Protein AF-A0A7W1GYS2-F1 (afdb_monomer)

Solvent-accessible surface area (backbone atoms only — not comparable to full-atom values): 12949 Å² total; per-residue (Å²): 137,82,87,79,81,80,79,79,79,77,79,77,74,76,65,78,56,63,54,72,40,79,48,58,81,89,74,57,62,79,56,40,51,30,40,54,36,49,65,72,75,61,58,84,60,73,38,65,46,68,46,36,32,37,40,73,90,40,81,44,33,18,74,42,73,67,48,49,54,55,36,71,75,47,43,80,81,41,49,79,86,68,68,68,33,78,51,60,87,56,78,49,45,28,84,88,64,54,68,41,32,62,75,73,44,47,88,28,39,35,39,39,37,38,33,37,89,86,37,65,63,30,60,70,37,46,69,48,50,54,50,50,41,72,76,32,49,92,66,54,35,46,52,40,39,34,29,63,49,94,47,69,68,58,50,57,56,47,42,76,78,53,71,67,99,51,56,40,28,68,49,84,82,53,49,53,58,70,68,68,55,86,60,73,21,27,38,37,33,33,45,68,58,19,32,62,47,73,52,71,52,80,73,62,58,68,70,52,47,58,55,52,52,60,68,62,65,70,80,119

Sequence (220 aa):
MKTVIVMLALVSMSVAQDTPTDIVKSDLPKQAECVVCASSGEAHGMERPAAGVMYKGKPYYFCNKKEVGAFKKNPDSFAPLVLPREMPEFGLSDTTGKVWDAEAMKGKLVLIDFWATWCGPCKEMLPVLDKLHSKYKDKGFELLSVSVDQKKADLDRFLKSHPFPNPVVHDTAGVYAKWGVRLIPAAFLVKDGKIVAQWVGVVKEEDMNAKIDGHLKSKN

Foldseek 3Di:
DDDDDPPPPPPPDPVVQAQKAWDDPVPFDQWDWQLQCVLVVNTPDIHRFPTWIRGNNDIHTHNDPVSVVVCNVPVVSRDDDDPFDFAFFAWFAFPVRDTDTLVNCAPAWEKEWEDEPPDPQQVVCLVLLLVVCVVPVVLRYAYEYEYADPDVVSVVVSCVVVPHPHTYTYPPPPVCVSRVNPAPGKMFTDYNRTGGDIDHTRDDSVVVVVSVVVVSPPPD

Secondary structure (DSSP, 8-state):
-------------GGGGSS-EEPPGGG--SSB-BHHHHHHT----SB--SEEEEETTEEEEESSHHHHHHHHH-GGGTSPPPSSEEPPP-EEEBTTS-EEEHHHHTTSEEEEEEE-TT-HHHHHHHHHHHHHHHHHGGGTEEEEEEE--S-HHHHHHHHHHS--SS-EEE--S-HHHHTT--SSSEEEEEETTEEEEEEES---HHHHHHHHHHHHS---

Radius of gyration: 21.56 Å; Cα contacts (8 Å, |Δi|>4): 366; chains: 1; bounding box: 49×67×56 Å

Mean predicted aligned error: 9.8 Å

Nearest PDB structures (foldseek):
  4nmu-assembly2_B  TM=8.920E-01  e=3.857E-13  Bacillus anthracis
  2h1b-assembly2_B  TM=8.983E-01  e=3.628E-13  Bacillus subtilis
  2h19-assembly2_B  TM=8.973E-01  e=8.551E-13  Bacillus subtilis
  3c73-assembly1_A  TM=8.935E-01  e=2.575E-12  unclassified
  4grf-assembly1_A  TM=8.506E-01  e=1.380E-10  Phocaeicola vulgatus ATCC 8482

pLDDT: mean 89.02, std 15.4, range [35.06, 98.56]

Structure (mmCIF, N/CA/C/O backbone):
data_AF-A0A7W1GYS2-F1
#
_entry.id   AF-A0A7W1GYS2-F1
#
loop_
_atom_site.group_PDB
_atom_site.id
_atom_site.type_symbol
_atom_site.label_atom_id
_atom_site.label_alt_id
_atom_site.label_comp_id
_atom_site.label_asym_id
_atom_site.label_entity_id
_atom_site.label_seq_id
_atom_site.pdbx_PDB_ins_code
_atom_site.Cartn_x
_atom_site.Cartn_y
_atom_site.Cartn_z
_atom_site.occupancy
_atom_site.B_iso_or_equiv
_atom_site.auth_seq_id
_atom_site.auth_comp_id
_atom_site.auth_asym_id
_atom_site.auth_atom_id
_atom_site.pdbx_PDB_model_num
ATOM 1 N N . MET A 1 1 ? -17.457 -53.254 3.834 1.00 41.03 1 MET A N 1
ATOM 2 C CA . MET A 1 1 ? -16.389 -52.237 3.965 1.00 41.03 1 MET A CA 1
ATOM 3 C C . MET A 1 1 ? -15.917 -51.872 2.564 1.00 41.03 1 MET A C 1
ATOM 5 O O . MET A 1 1 ? -15.375 -52.736 1.892 1.00 41.03 1 MET A O 1
ATOM 9 N N . LYS A 1 2 ? -16.224 -50.665 2.071 1.00 37.91 2 LYS A N 1
ATOM 10 C CA . LYS A 1 2 ? -15.736 -50.168 0.773 1.00 37.91 2 LYS A CA 1
ATOM 11 C C . LYS A 1 2 ? -14.609 -49.177 1.047 1.00 37.91 2 LYS A C 1
ATOM 13 O O . LYS A 1 2 ? -14.847 -48.136 1.648 1.00 37.91 2 LYS A O 1
ATOM 18 N N . THR A 1 3 ? -13.398 -49.545 0.655 1.00 41.25 3 THR A N 1
ATOM 19 C CA . THR A 1 3 ? -12.196 -48.717 0.759 1.00 41.25 3 THR A CA 1
ATOM 20 C C . THR A 1 3 ? -12.326 -47.531 -0.193 1.00 41.25 3 THR A C 1
ATOM 22 O O . THR A 1 3 ? -12.383 -47.715 -1.407 1.00 41.25 3 THR A O 1
ATOM 25 N N . VAL A 1 4 ? -12.408 -46.318 0.351 1.00 39.94 4 VAL A N 1
ATOM 26 C CA . VAL A 1 4 ? -12.341 -45.074 -0.422 1.00 39.94 4 VAL A CA 1
ATOM 27 C C . VAL A 1 4 ? -10.865 -44.727 -0.591 1.00 39.94 4 VAL A C 1
ATOM 29 O O . VAL A 1 4 ? -10.189 -44.385 0.375 1.00 39.94 4 VAL A O 1
ATOM 32 N N . ILE A 1 5 ? -10.355 -44.859 -1.815 1.00 44.03 5 ILE A N 1
ATOM 33 C CA . ILE A 1 5 ? -9.017 -44.395 -2.190 1.00 44.03 5 ILE A CA 1
ATOM 34 C C . ILE A 1 5 ? -9.119 -42.887 -2.423 1.00 44.03 5 ILE A C 1
ATOM 36 O O . ILE A 1 5 ? -9.708 -42.440 -3.406 1.00 44.03 5 ILE A O 1
ATOM 40 N N . VAL A 1 6 ? -8.571 -42.101 -1.499 1.00 39.97 6 VAL A N 1
ATOM 41 C CA . VAL A 1 6 ? -8.395 -40.657 -1.673 1.00 39.97 6 VAL A CA 1
ATOM 42 C C . VAL A 1 6 ? -7.203 -40.453 -2.608 1.00 39.97 6 VAL A C 1
ATOM 44 O O . VAL A 1 6 ? -6.054 -40.636 -2.213 1.00 39.97 6 VAL A O 1
ATOM 47 N N . MET A 1 7 ? -7.476 -40.112 -3.869 1.00 40.25 7 MET A N 1
ATOM 48 C CA . MET A 1 7 ? -6.459 -39.616 -4.797 1.00 40.25 7 MET A CA 1
ATOM 49 C C . MET A 1 7 ? -5.995 -38.240 -4.311 1.00 40.25 7 MET A C 1
ATOM 51 O O . MET A 1 7 ? -6.685 -37.237 -4.482 1.00 40.25 7 MET A O 1
ATOM 55 N N . LEU A 1 8 ? -4.820 -38.201 -3.686 1.00 39.94 8 LEU A N 1
ATOM 56 C CA . LEU A 1 8 ? -4.104 -36.968 -3.393 1.00 39.94 8 LEU A CA 1
ATOM 57 C C . LEU A 1 8 ? -3.565 -36.421 -4.726 1.00 39.94 8 LEU A C 1
ATOM 59 O O . LEU A 1 8 ? -2.544 -36.885 -5.233 1.00 39.94 8 LEU A O 1
ATOM 63 N N . ALA A 1 9 ? -4.280 -35.477 -5.335 1.00 41.88 9 ALA A N 1
ATOM 64 C CA . ALA A 1 9 ? -3.763 -34.736 -6.477 1.00 41.88 9 ALA A CA 1
ATOM 65 C C . ALA A 1 9 ? -2.603 -33.851 -5.996 1.00 41.88 9 ALA A C 1
ATOM 67 O O . ALA A 1 9 ? -2.808 -32.834 -5.335 1.00 41.88 9 ALA A O 1
ATOM 68 N N . LEU A 1 10 ? -1.372 -34.265 -6.300 1.00 42.66 10 LEU A N 1
ATOM 69 C CA . LEU A 1 10 ? -0.182 -33.433 -6.164 1.00 42.66 10 LEU A CA 1
ATOM 70 C C . LEU A 1 10 ? -0.331 -32.235 -7.106 1.00 42.66 10 LEU A C 1
ATOM 72 O O . LEU A 1 10 ? -0.194 -32.367 -8.321 1.00 42.66 10 LEU A O 1
ATOM 76 N N . VAL A 1 11 ? -0.614 -31.063 -6.540 1.00 38.06 11 VAL A N 1
ATOM 77 C CA . VAL A 1 11 ? -0.480 -29.784 -7.238 1.00 38.06 11 VAL A CA 1
ATOM 78 C C . VAL A 1 11 ? 1.013 -29.583 -7.491 1.00 38.06 11 VAL A C 1
ATOM 80 O O . VAL A 1 11 ? 1.760 -29.152 -6.614 1.00 38.06 11 VAL A O 1
ATOM 83 N N . SER A 1 12 ? 1.473 -29.972 -8.677 1.00 39.75 12 SER A N 1
ATOM 84 C CA . SER A 1 12 ? 2.817 -29.678 -9.161 1.00 39.75 12 SER A CA 1
ATOM 85 C C . SER A 1 12 ? 3.002 -28.163 -9.185 1.00 39.75 12 SER A C 1
ATOM 87 O O . SER A 1 12 ? 2.341 -27.452 -9.940 1.00 39.75 12 SER A O 1
ATOM 89 N N . MET A 1 13 ? 3.866 -27.684 -8.297 1.00 38.94 13 MET A N 1
ATOM 90 C CA . MET A 1 13 ? 4.165 -26.278 -8.086 1.00 38.94 13 MET A CA 1
ATOM 91 C C . MET A 1 13 ? 4.612 -25.596 -9.390 1.00 38.94 13 MET A C 1
ATOM 93 O O . MET A 1 13 ? 5.533 -26.058 -10.060 1.00 38.94 13 MET A O 1
ATOM 97 N N . SER A 1 14 ? 4.017 -24.444 -9.703 1.00 45.31 14 SER A N 1
ATOM 98 C CA . SER A 1 14 ? 4.344 -23.579 -10.853 1.00 45.31 14 SER A CA 1
ATOM 99 C C . SER A 1 14 ? 5.712 -22.867 -10.750 1.00 45.31 14 SER A C 1
ATOM 101 O O . SER A 1 14 ? 5.932 -21.832 -11.373 1.00 45.31 14 SER A O 1
ATOM 103 N N . VAL A 1 15 ? 6.661 -23.410 -9.981 1.00 47.19 15 VAL A N 1
ATOM 104 C CA . VAL A 1 15 ? 7.942 -22.763 -9.622 1.00 47.19 15 VAL A CA 1
ATOM 105 C C . VAL A 1 15 ? 8.854 -22.561 -10.844 1.00 47.19 15 VAL A C 1
ATOM 107 O O . VAL A 1 15 ? 9.719 -21.688 -10.847 1.00 47.19 15 VAL A O 1
ATOM 110 N N . ALA A 1 16 ? 8.641 -23.322 -11.923 1.00 49.31 16 ALA A N 1
ATOM 111 C CA . ALA A 1 16 ? 9.467 -23.249 -13.128 1.00 49.31 16 ALA A CA 1
ATOM 112 C C . ALA A 1 16 ? 9.327 -21.928 -13.915 1.00 49.31 16 ALA A C 1
ATOM 114 O O . ALA A 1 16 ? 10.247 -21.569 -14.645 1.00 49.31 16 ALA A O 1
ATOM 115 N N . GLN A 1 17 ? 8.218 -21.190 -13.777 1.00 51.94 17 GLN A N 1
ATOM 116 C CA . GLN A 1 17 ? 7.985 -19.950 -14.540 1.00 51.94 17 GLN A CA 1
ATOM 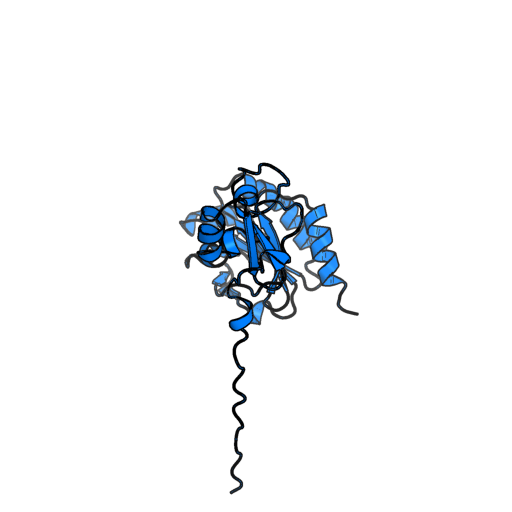117 C C . GLN A 1 17 ? 8.583 -18.692 -13.888 1.00 51.94 17 GLN A C 1
ATOM 119 O O . GLN A 1 17 ? 8.675 -17.645 -14.534 1.00 51.94 17 GLN A O 1
ATOM 124 N N . ASP A 1 18 ? 9.038 -18.803 -12.638 1.00 70.06 18 ASP A N 1
ATOM 125 C CA . ASP A 1 18 ? 9.532 -17.672 -11.852 1.00 70.06 18 ASP A CA 1
ATOM 126 C C . ASP A 1 18 ? 11.063 -17.595 -11.799 1.00 70.06 18 ASP A C 1
ATOM 128 O O . ASP A 1 18 ? 11.606 -16.674 -11.203 1.00 70.06 18 ASP A O 1
ATOM 132 N N . THR A 1 19 ? 11.801 -18.523 -12.417 1.00 86.56 19 THR A N 1
ATOM 133 C CA . THR A 1 19 ? 13.269 -18.418 -12.466 1.00 86.56 19 THR A CA 1
ATOM 134 C C . THR A 1 19 ? 13.695 -17.568 -13.669 1.00 86.56 19 THR A C 1
ATOM 136 O O . THR A 1 19 ? 13.282 -17.869 -14.790 1.00 86.56 19 THR A O 1
ATOM 139 N N . PRO A 1 20 ? 14.532 -16.526 -13.490 1.00 92.56 20 PRO A N 1
ATOM 140 C CA . PRO A 1 20 ? 15.005 -15.724 -14.611 1.00 92.56 20 PRO A CA 1
ATOM 141 C C . PRO A 1 20 ? 15.817 -16.562 -15.617 1.00 92.56 20 PRO A C 1
ATOM 143 O O . PRO A 1 20 ? 16.806 -17.197 -15.244 1.00 92.56 20 PRO A O 1
ATOM 146 N N . THR A 1 21 ? 15.442 -16.533 -16.898 1.00 95.00 21 THR A N 1
ATOM 147 C CA . THR A 1 21 ? 16.104 -17.283 -17.987 1.00 95.00 21 THR A CA 1
ATOM 148 C C . THR A 1 21 ? 16.653 -16.346 -19.056 1.00 95.00 21 THR A C 1
ATOM 150 O O . THR A 1 21 ? 16.035 -15.336 -19.367 1.00 95.00 21 THR A O 1
ATOM 153 N N . ASP A 1 22 ? 17.831 -16.638 -19.610 1.00 96.81 22 ASP A N 1
ATOM 154 C CA . ASP A 1 22 ? 18.454 -15.753 -20.602 1.00 96.81 22 ASP A CA 1
ATOM 155 C C . ASP A 1 22 ? 17.688 -15.757 -21.935 1.00 96.81 22 ASP A C 1
ATOM 157 O O . ASP A 1 22 ? 17.311 -16.810 -22.448 1.00 96.81 22 ASP A O 1
ATOM 161 N N . ILE A 1 23 ? 17.499 -14.570 -22.512 1.00 96.31 23 ILE A N 1
ATOM 162 C CA . ILE A 1 23 ? 17.000 -14.389 -23.879 1.00 96.31 23 ILE A CA 1
ATOM 163 C C . ILE A 1 23 ? 18.167 -14.607 -24.843 1.00 96.31 23 ILE A C 1
ATOM 165 O O . ILE A 1 23 ? 19.264 -14.072 -24.648 1.00 96.31 23 ILE A O 1
ATOM 169 N N . VAL A 1 24 ? 17.931 -15.375 -25.907 1.00 96.12 24 VAL A N 1
ATOM 170 C CA . VAL A 1 24 ? 18.941 -15.632 -26.937 1.00 96.12 24 VAL A CA 1
ATOM 171 C C . VAL A 1 24 ? 19.339 -14.316 -27.608 1.00 96.12 24 VAL A C 1
ATOM 173 O O . VAL A 1 24 ? 18.505 -13.467 -27.906 1.00 96.12 24 VAL A O 1
ATOM 176 N N . LYS A 1 25 ? 20.638 -14.133 -27.878 1.00 93.56 25 LYS A N 1
ATOM 177 C CA . LYS A 1 25 ? 21.182 -12.876 -28.423 1.00 93.56 25 LYS A CA 1
ATOM 178 C C . LYS A 1 25 ? 20.535 -12.445 -29.750 1.00 93.56 25 LYS A C 1
ATOM 180 O O . LYS A 1 25 ? 20.475 -11.248 -30.021 1.00 93.56 25 LYS A O 1
ATOM 185 N N . SER A 1 26 ? 20.082 -13.398 -30.568 1.00 95.69 26 SER A N 1
ATOM 186 C CA . SER A 1 26 ? 19.352 -13.144 -31.820 1.00 95.69 26 SER A CA 1
ATOM 187 C C . SER A 1 26 ? 17.991 -12.487 -31.607 1.00 95.69 26 SER A C 1
ATOM 189 O O . SER A 1 26 ? 17.519 -11.787 -32.496 1.00 95.69 26 SER A O 1
ATOM 191 N N . ASP A 1 27 ? 17.403 -12.675 -30.428 1.00 96.56 27 ASP A N 1
ATOM 192 C CA . ASP A 1 27 ? 16.027 -12.290 -30.111 1.00 96.56 27 ASP A CA 1
ATOM 193 C C . ASP A 1 27 ? 15.985 -10.969 -29.325 1.00 96.56 27 ASP A C 1
ATOM 195 O O . ASP A 1 27 ? 14.923 -10.485 -28.931 1.00 96.56 27 ASP A O 1
ATOM 199 N N . LEU A 1 28 ? 17.154 -10.362 -29.087 1.00 96.69 28 LEU A N 1
ATOM 200 C CA . LEU A 1 28 ? 17.252 -9.063 -28.441 1.00 96.69 28 LEU A CA 1
ATOM 201 C C . LEU A 1 28 ? 16.724 -7.957 -29.368 1.00 96.69 28 LEU A C 1
ATOM 203 O O . LEU A 1 28 ? 17.065 -7.920 -30.556 1.00 96.69 28 LEU A O 1
ATOM 207 N N . PRO A 1 29 ? 15.942 -7.002 -28.834 1.00 96.88 29 PRO A N 1
ATOM 208 C CA . PRO A 1 29 ? 15.442 -5.885 -29.614 1.00 96.88 29 PRO A CA 1
ATOM 209 C C . PRO A 1 29 ? 16.588 -4.962 -30.039 1.00 96.88 29 PRO A C 1
ATOM 211 O O . PRO A 1 29 ? 17.674 -4.950 -29.457 1.00 96.88 29 PRO A O 1
ATOM 214 N N . LYS A 1 30 ? 16.331 -4.131 -31.055 1.00 96.75 30 LYS A N 1
ATOM 215 C CA . LYS A 1 30 ? 17.304 -3.127 -31.515 1.00 96.75 30 LYS A CA 1
ATOM 216 C C . LYS A 1 30 ? 17.627 -2.099 -30.432 1.00 96.75 30 LYS A C 1
ATOM 218 O O . LYS A 1 30 ? 18.771 -1.659 -30.357 1.00 96.75 30 LYS A O 1
ATOM 223 N N . GLN A 1 31 ? 16.625 -1.735 -29.634 1.00 96.56 31 GLN A N 1
ATOM 224 C CA . GLN A 1 31 ? 16.741 -0.814 -28.513 1.00 96.56 31 GLN A CA 1
ATOM 225 C C . GLN A 1 31 ? 15.833 -1.263 -27.368 1.00 96.56 31 GLN A C 1
ATOM 227 O O . GLN A 1 31 ? 14.714 -1.718 -27.611 1.00 96.56 31 GLN A O 1
ATOM 232 N N . ALA A 1 32 ? 16.311 -1.121 -26.139 1.00 94.75 32 ALA A N 1
ATOM 233 C CA . ALA A 1 32 ? 15.555 -1.323 -24.915 1.00 94.75 32 ALA A CA 1
ATOM 234 C C . ALA A 1 32 ? 16.158 -0.487 -23.780 1.00 94.75 32 ALA A C 1
ATOM 236 O O . ALA A 1 32 ? 17.335 -0.132 -23.820 1.00 94.75 32 ALA A O 1
ATOM 237 N N . GLU A 1 33 ? 15.352 -0.192 -22.766 1.00 93.31 33 GLU A N 1
ATOM 238 C CA . GLU A 1 33 ? 15.822 0.437 -21.536 1.00 93.31 33 GLU A CA 1
ATOM 239 C C . GLU A 1 33 ? 16.343 -0.629 -20.563 1.00 93.31 33 GLU A C 1
ATOM 241 O O . GLU A 1 33 ? 15.778 -1.723 -20.448 1.00 93.31 33 GLU A O 1
ATOM 246 N N . CYS A 1 34 ? 17.429 -0.313 -19.856 1.00 93.69 34 CYS A N 1
ATOM 247 C CA . CYS A 1 34 ? 17.945 -1.171 -18.798 1.00 93.69 34 CYS A CA 1
ATOM 248 C C . CYS A 1 34 ? 17.034 -1.092 -17.567 1.00 93.69 34 CYS A C 1
ATOM 250 O O . CYS A 1 34 ? 16.995 -0.059 -16.900 1.00 93.69 34 CYS A O 1
ATOM 252 N N . VAL A 1 35 ? 16.345 -2.186 -17.222 1.00 90.81 35 VAL A N 1
ATOM 253 C CA . VAL A 1 35 ? 15.381 -2.183 -16.103 1.00 90.81 35 VAL A CA 1
ATOM 254 C C . VAL A 1 35 ? 16.039 -1.841 -14.762 1.00 90.81 35 VAL A C 1
ATOM 256 O O . VAL A 1 35 ? 15.438 -1.153 -13.940 1.00 90.81 35 VAL A O 1
ATOM 259 N N . VAL A 1 36 ? 17.286 -2.275 -14.547 1.00 90.62 36 VAL A N 1
ATOM 260 C CA . VAL A 1 36 ? 17.992 -1.999 -13.292 1.00 90.62 36 VAL A CA 1
ATOM 261 C C . VAL A 1 36 ? 18.306 -0.512 -13.173 1.00 90.62 36 VAL A C 1
ATOM 263 O O . VAL A 1 36 ? 17.892 0.106 -12.195 1.00 90.62 36 VAL A O 1
ATOM 266 N N . CYS A 1 37 ? 18.928 0.077 -14.196 1.00 89.00 37 CYS A N 1
ATOM 267 C CA . CYS A 1 37 ? 19.244 1.505 -14.218 1.00 89.00 37 CYS A CA 1
ATOM 268 C C . CYS A 1 37 ? 17.978 2.374 -14.146 1.00 89.00 37 CYS A C 1
ATOM 270 O O . CYS A 1 37 ? 17.954 3.377 -13.439 1.00 89.00 37 CYS A O 1
ATOM 272 N N . ALA A 1 38 ? 16.896 1.964 -14.818 1.00 86.06 38 ALA A N 1
ATOM 273 C CA . ALA A 1 38 ? 15.612 2.656 -14.741 1.00 86.06 38 ALA A CA 1
ATOM 274 C C . ALA A 1 38 ? 15.055 2.673 -13.311 1.00 86.06 38 ALA A C 1
ATOM 276 O O . ALA A 1 38 ? 14.635 3.714 -12.811 1.00 86.06 38 ALA A O 1
ATOM 277 N N . SER A 1 39 ? 15.104 1.533 -12.620 1.00 80.94 39 SER A N 1
ATOM 278 C CA . SER A 1 39 ? 14.611 1.420 -11.244 1.00 80.94 39 SER A CA 1
ATOM 279 C C . SER A 1 39 ? 15.519 2.068 -10.186 1.00 80.94 39 SER A C 1
ATOM 281 O O . SER A 1 39 ? 15.028 2.412 -9.113 1.00 80.94 39 SER A O 1
ATOM 283 N N . SER A 1 40 ? 16.815 2.262 -10.469 1.00 78.62 40 SER A N 1
ATOM 284 C CA . SER A 1 40 ? 17.757 2.948 -9.571 1.00 78.62 40 SER A CA 1
ATOM 285 C C . SER A 1 40 ? 17.783 4.470 -9.750 1.00 78.62 40 SER A C 1
ATOM 287 O O . SER A 1 40 ? 18.455 5.156 -8.983 1.00 78.62 40 SER A O 1
ATOM 289 N N . GLY A 1 41 ? 17.052 5.014 -10.731 1.00 76.81 41 GLY A N 1
ATOM 290 C CA . GLY A 1 41 ? 17.100 6.438 -11.079 1.00 76.81 41 GLY A CA 1
ATOM 291 C C . GLY A 1 41 ? 18.329 6.834 -11.907 1.00 76.81 41 GLY A C 1
ATOM 292 O O . GLY A 1 41 ? 18.589 8.019 -12.087 1.00 76.81 41 GLY A O 1
ATOM 293 N N . GLU A 1 42 ? 19.068 5.859 -12.437 1.00 84.19 42 GLU A N 1
ATOM 294 C CA . GLU A 1 42 ? 20.265 6.032 -13.273 1.00 84.19 42 GLU A CA 1
ATOM 295 C C . GLU A 1 42 ? 19.959 5.750 -14.756 1.00 84.19 42 GLU A C 1
ATOM 297 O O . GLU A 1 42 ? 20.815 5.293 -15.518 1.00 84.19 42 GLU A O 1
ATOM 302 N N . ALA A 1 43 ? 18.711 5.975 -15.172 1.00 87.38 43 ALA A N 1
ATOM 303 C CA . ALA A 1 43 ? 18.261 5.731 -16.535 1.00 87.38 43 ALA A CA 1
ATOM 304 C C . ALA A 1 43 ? 19.076 6.558 -17.544 1.00 87.38 43 ALA A C 1
ATOM 306 O O . ALA A 1 43 ? 19.189 7.778 -17.428 1.00 87.38 43 ALA A O 1
ATOM 307 N N . HIS A 1 44 ? 19.596 5.895 -18.575 1.00 89.81 44 HIS A N 1
ATOM 308 C CA . HIS A 1 44 ? 20.361 6.513 -19.666 1.00 89.81 44 HIS A CA 1
ATOM 309 C C . HIS A 1 44 ? 19.654 6.358 -21.025 1.00 89.81 44 HIS A C 1
ATOM 311 O O . HIS A 1 44 ? 20.273 6.448 -22.085 1.00 89.81 44 HIS A O 1
ATOM 317 N N . GLY A 1 45 ? 18.337 6.136 -20.991 1.00 88.56 45 GLY A N 1
ATOM 318 C CA . GLY A 1 45 ? 17.489 6.024 -22.171 1.00 88.56 45 GLY A CA 1
ATOM 319 C C . GLY A 1 45 ? 17.610 4.693 -22.915 1.00 88.56 45 GLY A C 1
ATOM 320 O O . GLY A 1 45 ? 18.150 3.703 -22.422 1.00 88.56 45 GLY A O 1
ATOM 321 N N . MET A 1 46 ? 17.043 4.681 -24.121 1.00 93.06 46 MET A N 1
ATOM 322 C CA . MET A 1 46 ? 16.928 3.495 -24.968 1.00 93.06 46 MET A CA 1
ATOM 323 C C . MET A 1 46 ? 18.225 3.245 -25.740 1.00 93.06 46 MET A C 1
ATOM 325 O O . MET A 1 46 ? 18.648 4.069 -26.550 1.00 93.06 46 MET A O 1
ATOM 329 N N . GLU A 1 47 ? 18.814 2.067 -25.566 1.00 92.75 47 GLU A N 1
ATOM 330 C CA . GLU A 1 47 ? 20.053 1.672 -26.239 1.00 92.75 47 GLU A CA 1
ATOM 331 C C . GLU A 1 47 ? 20.014 0.209 -26.678 1.00 92.75 47 GLU A C 1
ATOM 333 O O . GLU A 1 47 ? 19.096 -0.535 -26.334 1.00 92.75 47 GLU A O 1
ATOM 338 N N . ARG A 1 48 ? 21.004 -0.227 -27.465 1.00 95.88 48 ARG A N 1
ATOM 339 C CA . ARG A 1 48 ? 21.106 -1.637 -27.852 1.00 95.88 48 ARG A CA 1
ATOM 340 C C . ARG A 1 48 ? 21.453 -2.473 -26.610 1.00 95.88 48 ARG A C 1
ATOM 342 O O . ARG A 1 48 ? 22.565 -2.330 -26.105 1.00 95.88 48 ARG A O 1
ATOM 349 N N . PRO A 1 49 ? 20.579 -3.388 -26.157 1.00 96.69 49 PRO A N 1
ATOM 350 C CA . PRO A 1 49 ? 20.840 -4.143 -24.941 1.00 96.69 49 PRO A CA 1
ATOM 351 C C . PRO A 1 49 ? 21.988 -5.138 -25.138 1.00 96.69 49 PRO A C 1
ATOM 353 O O . PRO A 1 49 ? 22.101 -5.801 -26.174 1.00 96.69 49 PRO A O 1
ATOM 356 N N . ALA A 1 50 ? 22.829 -5.276 -24.114 1.00 96.50 50 ALA A N 1
ATOM 357 C CA . ALA A 1 50 ? 23.897 -6.271 -24.083 1.00 96.50 50 ALA A CA 1
ATOM 358 C C . ALA A 1 50 ? 23.369 -7.676 -23.756 1.00 96.50 50 ALA A C 1
ATOM 360 O O . ALA A 1 50 ? 23.985 -8.673 -24.140 1.00 96.50 50 ALA A O 1
ATOM 361 N N . ALA A 1 51 ? 22.247 -7.752 -23.037 1.00 97.56 51 ALA A N 1
ATOM 362 C CA . ALA A 1 51 ? 21.602 -8.991 -22.628 1.00 97.56 51 ALA A CA 1
ATOM 363 C C . ALA A 1 51 ? 20.103 -8.785 -22.377 1.00 97.56 51 ALA A C 1
ATOM 365 O O . ALA A 1 51 ? 19.636 -7.659 -22.188 1.00 97.56 51 ALA A O 1
ATOM 366 N N . GLY A 1 52 ? 19.370 -9.894 -22.329 1.00 96.94 52 GLY A N 1
ATOM 367 C CA . GLY A 1 52 ? 17.968 -9.928 -21.945 1.00 96.94 52 GLY A CA 1
ATOM 368 C C . GLY A 1 52 ? 17.658 -11.171 -21.119 1.00 96.94 52 GLY A C 1
ATOM 369 O O . GLY A 1 52 ? 18.348 -12.181 -21.240 1.00 96.94 52 GLY A O 1
ATOM 370 N N . VAL A 1 53 ? 16.643 -11.084 -20.265 1.00 96.38 53 VAL A N 1
ATOM 371 C CA . VAL A 1 53 ? 16.196 -12.151 -19.366 1.00 96.38 53 VAL A CA 1
ATOM 372 C C . VAL A 1 53 ? 14.670 -12.207 -19.376 1.00 96.38 53 VAL A C 1
ATOM 374 O O . VAL A 1 53 ? 14.017 -11.180 -19.211 1.00 96.38 53 VAL A O 1
ATOM 377 N N . MET A 1 54 ? 14.097 -13.395 -19.542 1.00 93.62 54 MET A N 1
ATOM 378 C CA . MET A 1 54 ? 12.681 -13.655 -19.298 1.00 93.62 54 MET A CA 1
ATOM 379 C C . MET A 1 54 ? 12.457 -13.900 -17.807 1.00 93.62 54 MET A C 1
ATOM 381 O O . MET A 1 54 ? 13.125 -14.740 -17.203 1.00 93.62 54 MET A O 1
ATOM 385 N N . TYR A 1 55 ? 11.497 -13.193 -17.219 1.00 91.44 55 TYR A N 1
ATOM 386 C CA . TYR A 1 55 ? 11.078 -13.373 -15.831 1.00 91.44 55 TYR A CA 1
ATOM 387 C C . TYR A 1 55 ? 9.570 -13.133 -15.712 1.00 91.44 55 TYR A C 1
ATOM 389 O O . TYR A 1 55 ? 9.064 -12.146 -16.245 1.00 91.44 55 TYR A O 1
ATOM 397 N N . LYS A 1 56 ? 8.828 -14.049 -15.070 1.00 86.44 56 LYS A N 1
ATOM 398 C CA . LYS A 1 56 ? 7.356 -13.969 -14.926 1.00 86.44 56 LYS A CA 1
ATOM 399 C C . LYS A 1 56 ? 6.627 -13.679 -16.251 1.00 86.44 56 LYS A C 1
ATOM 401 O O . LYS A 1 56 ? 5.713 -12.859 -16.323 1.00 86.44 56 LYS A O 1
ATOM 406 N N . GLY A 1 57 ? 7.090 -14.315 -17.331 1.00 86.06 57 GLY A N 1
ATOM 407 C CA . GLY A 1 57 ? 6.529 -14.162 -18.678 1.00 86.06 57 GLY A CA 1
ATOM 408 C C . GLY A 1 57 ? 6.823 -12.828 -19.378 1.00 86.06 57 GLY A C 1
ATOM 409 O O . GLY A 1 57 ? 6.274 -12.589 -20.451 1.00 86.06 57 GLY A O 1
ATOM 410 N N . LYS A 1 58 ? 7.681 -11.963 -18.820 1.00 89.62 58 LYS A N 1
ATOM 411 C CA . LYS A 1 58 ? 8.063 -10.674 -19.416 1.00 89.62 58 LYS A CA 1
ATOM 412 C C . LYS A 1 58 ? 9.562 -10.617 -19.732 1.00 89.62 58 LYS A C 1
ATOM 414 O O . LYS A 1 58 ? 10.357 -11.128 -18.941 1.00 89.62 58 LYS A O 1
ATOM 419 N N . PRO A 1 59 ? 9.961 -9.998 -20.857 1.00 94.19 59 PRO A N 1
ATOM 420 C CA . PRO A 1 59 ? 11.362 -9.754 -21.150 1.00 94.19 59 PRO A CA 1
ATOM 421 C C . PRO A 1 59 ? 11.869 -8.514 -20.404 1.00 94.19 59 PRO A C 1
ATOM 423 O O . PRO A 1 59 ? 11.208 -7.477 -20.357 1.00 94.19 59 PRO A O 1
ATOM 426 N N . TYR A 1 60 ? 13.078 -8.621 -19.873 1.00 94.62 60 TYR A N 1
ATOM 427 C CA . TYR A 1 60 ? 13.834 -7.547 -19.243 1.00 94.62 60 TYR A CA 1
ATOM 428 C C . TYR A 1 60 ? 15.176 -7.415 -19.941 1.00 94.62 60 TYR A C 1
ATOM 430 O O . TYR A 1 60 ? 15.768 -8.422 -20.327 1.00 94.62 60 TYR A O 1
ATOM 438 N N . TYR A 1 61 ? 15.660 -6.190 -20.103 1.00 96.50 61 TYR A N 1
ATOM 439 C CA . TYR A 1 61 ? 16.863 -5.906 -20.878 1.00 96.50 61 TYR A CA 1
ATOM 440 C C . TYR A 1 61 ? 17.887 -5.151 -20.039 1.00 96.50 61 TYR A C 1
ATOM 442 O O . TYR A 1 61 ? 17.535 -4.477 -19.069 1.00 96.50 61 TYR A O 1
ATOM 450 N N . PHE A 1 62 ? 19.162 -5.308 -20.397 1.00 96.69 62 PHE A N 1
ATOM 451 C CA . PHE A 1 62 ? 20.286 -4.851 -19.583 1.00 96.69 62 PHE A CA 1
ATOM 452 C C . PHE A 1 62 ? 21.391 -4.251 -20.448 1.00 96.69 62 PHE A C 1
ATOM 454 O O . PHE A 1 62 ? 21.744 -4.802 -21.496 1.00 96.69 62 PHE A O 1
ATOM 461 N N . CYS A 1 63 ? 21.982 -3.159 -19.968 1.00 95.38 63 CYS A N 1
ATOM 462 C CA . CYS A 1 63 ? 23.095 -2.470 -20.621 1.00 95.38 63 CYS A CA 1
ATOM 463 C C . CYS A 1 63 ? 24.423 -3.235 -20.508 1.00 95.38 63 CYS A C 1
ATOM 465 O O . CYS A 1 63 ? 25.306 -3.106 -21.353 1.00 95.38 63 CYS A O 1
ATOM 467 N N . ASN A 1 64 ? 24.585 -4.077 -19.479 1.00 95.44 64 ASN A N 1
ATOM 468 C CA . ASN A 1 64 ? 25.812 -4.839 -19.247 1.00 95.44 64 ASN A CA 1
ATOM 469 C C . ASN A 1 64 ? 25.578 -6.089 -18.366 1.00 95.44 64 ASN A C 1
ATOM 471 O O . ASN A 1 64 ? 24.502 -6.300 -17.807 1.00 95.44 64 ASN A O 1
ATOM 475 N N . LYS A 1 65 ? 26.618 -6.926 -18.212 1.00 94.50 65 LYS A N 1
ATOM 476 C CA . LYS A 1 65 ? 26.567 -8.164 -17.406 1.00 94.50 65 LYS A CA 1
ATOM 477 C C . LYS A 1 65 ? 26.374 -7.930 -15.902 1.00 94.50 65 LYS A C 1
ATOM 479 O O . LYS A 1 65 ? 25.826 -8.804 -15.233 1.00 94.50 65 LYS A O 1
ATOM 484 N N . LYS A 1 66 ? 26.841 -6.798 -15.364 1.00 95.81 66 LYS A N 1
ATOM 485 C CA . LYS A 1 66 ? 26.675 -6.456 -13.943 1.00 95.81 66 LYS A CA 1
ATOM 486 C C . LYS A 1 66 ? 25.189 -6.290 -13.627 1.00 95.81 66 LYS A C 1
ATOM 488 O O . LYS A 1 66 ? 24.728 -6.889 -12.660 1.00 95.81 66 LYS A O 1
ATOM 493 N N . GLU A 1 67 ? 24.442 -5.603 -14.490 1.00 95.56 67 GLU A N 1
ATOM 494 C CA . GLU A 1 67 ? 22.997 -5.417 -14.310 1.00 95.56 67 GLU A CA 1
ATOM 495 C C . GLU A 1 67 ? 22.207 -6.720 -14.468 1.00 95.56 67 GLU A C 1
ATOM 497 O O . GLU A 1 67 ? 21.298 -6.982 -13.685 1.00 95.56 67 GLU A O 1
ATOM 502 N N . VAL A 1 68 ? 22.612 -7.612 -15.383 1.00 96.00 68 VAL A N 1
ATOM 503 C CA . VAL A 1 68 ? 22.042 -8.975 -15.452 1.00 96.00 68 VAL A CA 1
ATOM 504 C C . VAL A 1 68 ? 22.236 -9.709 -14.122 1.00 96.00 68 VAL A C 1
ATOM 506 O O . VAL A 1 68 ? 21.313 -10.336 -13.607 1.00 96.00 68 VAL A O 1
ATOM 509 N N . GLY A 1 69 ? 23.444 -9.636 -13.554 1.00 95.12 69 GLY A N 1
ATOM 510 C CA . GLY A 1 69 ? 23.766 -10.264 -12.276 1.00 95.12 69 GLY A CA 1
ATOM 511 C C . GLY A 1 69 ? 22.987 -9.664 -11.104 1.00 95.12 69 GLY A C 1
ATOM 512 O O . GLY A 1 69 ? 22.533 -10.409 -10.237 1.00 95.12 69 GLY A O 1
ATOM 513 N N . ALA A 1 70 ? 22.808 -8.341 -11.080 1.00 93.19 70 ALA A N 1
ATOM 514 C CA . ALA A 1 70 ? 21.982 -7.658 -10.088 1.00 93.19 70 ALA A CA 1
ATOM 515 C C . ALA A 1 70 ? 20.522 -8.120 -10.183 1.00 93.19 70 ALA A C 1
ATOM 517 O O . ALA A 1 70 ? 19.959 -8.573 -9.187 1.00 93.19 70 ALA A O 1
ATOM 518 N N . PHE A 1 71 ? 19.957 -8.118 -11.393 1.00 93.75 71 PHE A N 1
ATOM 519 C CA . PHE A 1 71 ? 18.594 -8.566 -11.644 1.00 93.75 71 PHE A CA 1
ATOM 520 C C . PHE A 1 71 ? 18.375 -10.021 -11.240 1.00 93.75 71 PHE A C 1
ATOM 522 O O . PHE A 1 71 ? 17.467 -10.305 -10.472 1.00 93.75 71 PHE A O 1
ATOM 529 N N . LYS A 1 72 ? 19.228 -10.958 -11.672 1.00 94.44 72 LYS A N 1
ATOM 530 C CA . LYS A 1 72 ? 19.062 -12.386 -11.346 1.00 94.44 72 LYS A CA 1
ATOM 531 C C . LYS A 1 72 ? 19.130 -12.687 -9.844 1.00 94.44 72 LYS A C 1
ATOM 533 O O . LYS A 1 72 ? 18.537 -13.670 -9.412 1.00 94.44 72 LYS A O 1
ATOM 538 N N . LYS A 1 73 ? 19.825 -11.864 -9.046 1.00 93.06 73 LYS A N 1
ATOM 539 C CA . LYS A 1 73 ? 19.869 -12.012 -7.580 1.00 93.06 73 LYS A CA 1
ATOM 540 C C . LYS A 1 73 ? 18.546 -11.648 -6.908 1.00 93.06 73 LYS A C 1
ATOM 542 O O . LYS A 1 73 ? 18.223 -12.233 -5.881 1.00 93.06 73 LYS A O 1
ATOM 547 N N . ASN A 1 74 ? 17.828 -10.657 -7.436 1.00 87.00 74 ASN A N 1
ATOM 548 C CA . ASN A 1 74 ? 16.598 -10.145 -6.833 1.00 87.00 74 ASN A CA 1
ATOM 549 C C . ASN A 1 74 ? 15.710 -9.451 -7.888 1.00 87.00 74 ASN A C 1
ATOM 551 O O . ASN A 1 74 ? 15.581 -8.224 -7.879 1.00 87.00 74 ASN A O 1
ATOM 555 N N . PRO A 1 75 ? 15.118 -10.215 -8.819 1.00 88.56 75 PRO A N 1
ATOM 556 C CA . PRO A 1 75 ? 14.440 -9.657 -9.991 1.00 88.56 75 PRO A CA 1
ATOM 557 C C . PRO A 1 75 ? 13.209 -8.827 -9.612 1.00 88.56 75 PRO A C 1
ATOM 559 O O . PRO A 1 75 ? 12.956 -7.795 -10.228 1.00 88.56 75 PRO A O 1
ATOM 562 N N . ASP A 1 76 ? 12.505 -9.206 -8.542 1.00 84.50 76 ASP A N 1
ATOM 563 C CA . ASP A 1 76 ? 11.339 -8.485 -8.013 1.00 84.50 76 ASP A CA 1
ATOM 564 C C . ASP A 1 76 ? 11.657 -7.070 -7.497 1.00 84.50 76 ASP A C 1
ATOM 566 O O . ASP A 1 76 ? 10.749 -6.254 -7.366 1.00 84.50 76 ASP A O 1
ATOM 570 N N . SER A 1 77 ? 12.928 -6.743 -7.225 1.00 81.25 77 SER A N 1
ATOM 571 C CA . SER A 1 77 ? 13.315 -5.371 -6.849 1.00 81.25 77 SER A CA 1
ATOM 572 C C . SER A 1 77 ? 13.460 -4.420 -8.036 1.00 81.25 77 SER A C 1
ATOM 574 O O . SER A 1 77 ? 13.524 -3.212 -7.827 1.00 81.25 77 SER A O 1
ATOM 576 N N . PHE A 1 78 ? 13.520 -4.950 -9.259 1.00 84.00 78 PHE A N 1
ATOM 577 C CA . PHE A 1 78 ? 13.733 -4.169 -10.482 1.00 84.00 78 PHE A CA 1
ATOM 578 C C . PHE A 1 78 ? 12.542 -4.288 -11.438 1.00 84.00 78 PHE A C 1
ATOM 580 O O . PHE A 1 78 ? 12.167 -3.327 -12.105 1.00 84.00 78 PHE A O 1
ATOM 587 N N . ALA A 1 79 ? 11.931 -5.472 -11.516 1.00 78.31 79 ALA A N 1
ATOM 588 C CA . ALA A 1 79 ? 10.756 -5.716 -12.332 1.00 78.31 79 ALA A CA 1
ATOM 589 C C . ALA A 1 79 ? 9.582 -4.827 -11.874 1.00 78.31 79 ALA A C 1
ATOM 591 O O . ALA A 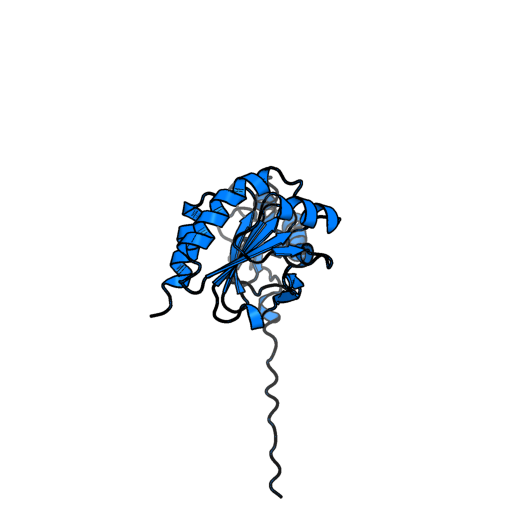1 79 ? 9.278 -4.794 -10.680 1.00 78.31 79 ALA A O 1
ATOM 592 N N . PRO A 1 80 ? 8.863 -4.156 -12.798 1.00 70.75 80 PRO A N 1
ATOM 593 C CA . PRO A 1 80 ? 7.628 -3.473 -12.454 1.00 70.75 80 PRO A CA 1
ATOM 594 C C . PRO A 1 80 ? 6.675 -4.456 -11.784 1.00 70.75 80 PRO A C 1
ATOM 596 O O . PRO A 1 80 ? 6.432 -5.546 -12.313 1.00 70.75 80 PRO A O 1
ATOM 599 N N . LEU A 1 81 ? 6.141 -4.062 -10.631 1.00 72.25 81 LEU A N 1
ATOM 600 C CA . LEU A 1 81 ? 5.237 -4.898 -9.855 1.00 72.25 81 LEU A CA 1
ATOM 601 C C . LEU A 1 81 ? 4.043 -5.313 -10.719 1.00 72.25 81 LEU A C 1
ATOM 603 O O . LEU A 1 81 ? 3.290 -4.478 -11.220 1.00 72.25 81 LEU A O 1
ATOM 607 N N . VAL A 1 82 ? 3.891 -6.622 -10.915 1.00 75.31 82 VAL A N 1
ATOM 608 C CA . VAL A 1 82 ? 2.774 -7.195 -11.665 1.00 75.31 82 VAL A CA 1
ATOM 609 C C . VAL A 1 82 ? 1.630 -7.445 -10.694 1.00 75.31 82 VAL A C 1
ATOM 611 O O . VAL A 1 82 ? 1.800 -8.146 -9.700 1.00 75.31 82 VAL A O 1
ATOM 614 N N . LEU A 1 83 ? 0.473 -6.856 -10.986 1.00 85.81 83 LEU A N 1
ATOM 615 C CA . LEU A 1 83 ? -0.765 -7.067 -10.244 1.00 85.81 83 LEU A CA 1
ATOM 616 C C . LEU A 1 83 ? -1.768 -7.827 -11.134 1.00 85.81 83 LEU A C 1
ATOM 618 O O . LEU A 1 83 ? -1.775 -7.604 -12.348 1.00 85.81 83 LEU A O 1
ATOM 622 N N . PRO A 1 84 ? -2.622 -8.693 -10.563 1.00 92.19 84 PRO A N 1
ATOM 623 C CA . PRO A 1 84 ? -2.702 -9.007 -9.140 1.00 92.19 84 PRO A CA 1
ATOM 624 C C . PRO A 1 84 ? -1.532 -9.877 -8.657 1.00 92.19 84 PRO A C 1
ATOM 626 O O . PRO A 1 84 ? -1.009 -10.692 -9.413 1.00 92.19 84 PRO A O 1
ATOM 629 N N . ARG A 1 85 ? -1.150 -9.734 -7.386 1.00 89.88 85 ARG A N 1
ATOM 630 C CA . ARG A 1 85 ? -0.192 -10.628 -6.710 1.00 89.88 85 ARG A CA 1
ATOM 631 C C . ARG A 1 85 ? -0.795 -11.187 -5.435 1.00 89.88 85 ARG A C 1
ATOM 633 O O . ARG A 1 85 ? -1.627 -10.521 -4.827 1.00 89.88 85 ARG A O 1
ATOM 640 N N . GLU A 1 86 ? -0.364 -12.371 -5.018 1.00 91.81 86 GLU A N 1
ATOM 641 C CA . GLU A 1 86 ? -0.805 -12.944 -3.743 1.00 91.81 86 GLU A CA 1
ATOM 642 C C . GLU A 1 86 ? -0.482 -11.980 -2.594 1.00 91.81 86 GLU A C 1
ATOM 644 O O . GLU A 1 86 ? 0.589 -11.355 -2.560 1.00 91.81 86 GLU A O 1
ATOM 649 N N . MET A 1 87 ? -1.438 -11.803 -1.683 1.00 93.69 87 MET A N 1
ATOM 650 C CA . MET A 1 87 ? -1.207 -10.987 -0.503 1.00 93.69 87 MET A CA 1
ATOM 651 C C . MET A 1 87 ? -0.286 -11.749 0.461 1.00 93.69 87 MET A C 1
ATOM 653 O O . MET A 1 87 ? -0.484 -12.948 0.678 1.00 93.69 87 MET A O 1
ATOM 657 N N . PRO A 1 88 ? 0.717 -11.090 1.058 1.00 93.44 88 PRO A N 1
ATOM 658 C CA . PRO A 1 88 ? 1.485 -11.694 2.133 1.00 93.44 88 PRO A CA 1
ATOM 659 C C . PRO A 1 88 ? 0.583 -12.029 3.320 1.00 93.44 88 PRO A C 1
ATOM 661 O O . PRO A 1 88 ? -0.474 -11.424 3.508 1.00 93.44 88 PRO A O 1
ATOM 664 N N . GLU A 1 89 ? 1.026 -12.980 4.135 1.00 90.12 89 GLU A N 1
ATOM 665 C CA . GLU A 1 89 ? 0.323 -13.374 5.352 1.00 90.12 89 GLU A CA 1
ATOM 666 C C . GLU A 1 89 ? -0.056 -12.148 6.203 1.00 90.12 89 GLU A C 1
ATOM 668 O O . GLU A 1 89 ? 0.753 -11.241 6.432 1.00 90.12 89 GLU A O 1
ATOM 673 N N . PHE A 1 90 ? -1.303 -12.140 6.666 1.00 94.38 90 PHE A N 1
ATOM 674 C CA . PHE A 1 90 ? -1.880 -11.106 7.511 1.00 94.38 90 PHE A CA 1
ATOM 675 C C . PHE A 1 90 ? -2.757 -11.792 8.561 1.00 94.38 90 PHE A C 1
ATOM 677 O O . PHE A 1 90 ? -3.484 -12.729 8.234 1.00 94.38 90 PHE A O 1
ATOM 684 N N . GLY A 1 91 ? -2.652 -11.356 9.813 1.00 94.19 91 GLY A N 1
ATOM 685 C CA . GLY A 1 91 ? -3.268 -12.034 10.953 1.00 94.19 91 GLY A CA 1
ATOM 686 C C . GLY A 1 91 ? -3.150 -11.190 12.210 1.00 94.19 91 GLY A C 1
ATOM 687 O O . GLY A 1 91 ? -2.397 -11.532 13.117 1.00 94.19 91 GLY A O 1
ATOM 688 N N . LEU A 1 92 ? -3.823 -10.041 12.231 1.00 95.94 92 LEU A N 1
ATOM 689 C CA . LEU A 1 92 ? -3.738 -9.076 13.328 1.00 95.94 92 LEU A CA 1
ATOM 690 C C . LEU A 1 92 ? -5.132 -8.724 13.850 1.00 95.94 92 LEU A C 1
ATOM 692 O O . LEU A 1 92 ? -6.092 -8.652 13.083 1.00 95.94 92 LEU A O 1
ATOM 696 N N . SER A 1 93 ? -5.238 -8.484 15.156 1.00 97.06 93 SER A N 1
ATOM 697 C CA . SER A 1 93 ? -6.479 -8.020 15.778 1.00 97.06 93 SER A CA 1
ATOM 698 C C . SER A 1 93 ? -6.604 -6.502 15.701 1.00 97.06 93 SER A C 1
ATOM 700 O O . SER A 1 93 ? -5.641 -5.778 15.960 1.00 97.06 93 SER A O 1
ATOM 702 N N . ASP A 1 94 ? -7.803 -6.020 15.386 1.00 97.25 94 ASP A N 1
ATOM 703 C CA . ASP A 1 94 ? -8.129 -4.601 15.508 1.00 97.25 94 ASP A CA 1
ATOM 704 C C . ASP A 1 94 ? -8.381 -4.190 16.970 1.00 97.25 94 ASP A C 1
ATOM 706 O O . ASP A 1 94 ? -8.396 -5.013 17.891 1.00 97.25 94 ASP A O 1
ATOM 710 N N . THR A 1 95 ? -8.580 -2.892 17.200 1.00 94.81 95 THR A N 1
ATOM 711 C CA . THR A 1 95 ? -8.833 -2.307 18.527 1.00 94.81 95 THR A CA 1
ATOM 712 C C . THR A 1 95 ? -10.121 -2.795 19.196 1.00 94.81 95 THR A C 1
ATOM 714 O O . THR A 1 95 ? -10.291 -2.571 20.394 1.00 94.81 95 THR A O 1
ATOM 717 N N . THR A 1 96 ? -11.005 -3.485 18.468 1.00 94.94 96 THR A N 1
ATOM 718 C CA . THR A 1 96 ? -12.214 -4.129 19.006 1.00 94.94 96 THR A CA 1
ATOM 719 C C . THR A 1 96 ? -11.998 -5.607 19.344 1.00 94.94 96 THR A C 1
ATOM 721 O O . THR A 1 96 ? -12.865 -6.238 19.945 1.00 94.94 96 THR A O 1
ATOM 724 N N . GLY A 1 97 ? -10.835 -6.163 18.988 1.00 95.81 97 GLY A N 1
ATOM 725 C CA . GLY A 1 97 ? -10.470 -7.563 19.191 1.00 95.81 97 GLY A CA 1
ATOM 726 C C . GLY A 1 97 ? -10.798 -8.477 18.009 1.00 95.81 97 GLY A C 1
ATOM 727 O O . GLY A 1 97 ? -10.469 -9.663 18.056 1.00 95.81 97 GLY A O 1
ATOM 728 N N . LYS A 1 98 ? -11.401 -7.963 16.930 1.00 96.88 98 LYS A N 1
ATOM 729 C CA . LYS A 1 98 ? -11.682 -8.760 15.732 1.00 96.88 98 LYS A CA 1
ATOM 730 C C . LYS A 1 98 ? -10.377 -9.061 14.996 1.00 96.88 98 LYS A C 1
ATOM 732 O O . LYS A 1 98 ? -9.594 -8.160 14.707 1.00 96.88 98 LYS A O 1
ATOM 737 N N . VAL A 1 99 ? -10.168 -10.333 14.663 1.00 96.75 99 VAL A N 1
ATOM 738 C CA . VAL A 1 99 ? -9.023 -10.785 13.864 1.00 96.75 99 VAL A CA 1
ATOM 739 C C . VAL A 1 99 ? -9.269 -10.493 12.384 1.00 96.75 99 VAL A C 1
ATOM 741 O O . VAL A 1 99 ? -10.333 -10.802 11.842 1.00 96.75 99 VAL A O 1
ATOM 744 N N . TRP A 1 100 ? -8.268 -9.904 11.739 1.00 96.75 100 TRP A N 1
ATOM 745 C CA . TRP A 1 100 ? -8.198 -9.704 10.300 1.00 96.75 100 TRP A CA 1
ATOM 746 C C . TRP A 1 100 ? -7.159 -10.653 9.717 1.00 96.75 100 TRP A C 1
ATOM 748 O O . TRP A 1 100 ? -5.981 -10.574 10.059 1.00 96.75 100 TRP A O 1
ATOM 758 N N . ASP A 1 101 ? -7.612 -11.539 8.836 1.00 95.38 101 ASP A N 1
ATOM 759 C CA . ASP A 1 101 ? -6.819 -12.503 8.080 1.00 95.38 101 ASP A CA 1
ATOM 760 C C . ASP A 1 101 ? -7.425 -12.708 6.676 1.00 95.38 101 ASP A C 1
ATOM 762 O O . ASP A 1 101 ? -8.352 -11.999 6.268 1.00 95.38 101 ASP A O 1
ATOM 766 N N . ALA A 1 102 ? -6.901 -13.670 5.913 1.00 94.00 102 ALA A N 1
ATOM 767 C CA . ALA A 1 102 ? -7.394 -13.982 4.572 1.00 94.00 102 ALA A CA 1
ATOM 768 C C . ALA A 1 102 ? -8.883 -14.348 4.526 1.00 94.00 102 ALA A C 1
ATOM 770 O O . ALA A 1 102 ? -9.582 -13.932 3.600 1.00 94.00 102 ALA A O 1
ATOM 771 N N . GLU A 1 103 ? -9.378 -15.097 5.510 1.00 95.00 103 GLU A N 1
ATOM 772 C CA . GLU A 1 103 ? -10.773 -15.529 5.533 1.00 95.00 103 GLU A CA 1
ATOM 773 C C . GLU A 1 103 ? -11.690 -14.361 5.918 1.00 95.00 103 GLU A C 1
ATOM 775 O O . GLU A 1 103 ? -12.713 -14.146 5.270 1.00 95.00 103 GLU A O 1
ATOM 780 N N . ALA A 1 104 ? -11.288 -13.526 6.882 1.00 95.50 104 ALA A N 1
ATOM 781 C CA . ALA A 1 104 ? -12.027 -12.326 7.279 1.00 95.50 104 ALA A CA 1
ATOM 782 C C . ALA A 1 104 ? -12.168 -11.292 6.142 1.00 95.50 104 ALA A C 1
ATOM 784 O O . ALA A 1 104 ? -13.121 -10.503 6.130 1.00 95.50 104 ALA A O 1
ATOM 785 N N . MET A 1 105 ? -11.221 -11.287 5.196 1.00 95.69 105 MET A N 1
ATOM 786 C CA . MET A 1 105 ? -11.193 -10.389 4.034 1.00 95.69 105 MET A CA 1
ATOM 787 C C . MET A 1 105 ? -11.859 -10.973 2.778 1.00 95.69 105 MET A C 1
ATOM 789 O O . MET A 1 105 ? -12.093 -10.255 1.803 1.00 95.69 105 MET A O 1
ATOM 793 N N . LYS A 1 106 ? -12.186 -12.264 2.776 1.00 92.94 106 LYS A N 1
ATOM 794 C CA . LYS A 1 106 ? -12.715 -12.981 1.612 1.00 92.94 106 LYS A CA 1
ATOM 795 C C . LYS A 1 106 ? -14.044 -12.408 1.127 1.00 92.94 106 LYS A C 1
ATOM 797 O O . LYS A 1 106 ? -14.921 -12.059 1.915 1.00 92.94 106 LYS A O 1
ATOM 802 N N . GLY A 1 107 ? -14.208 -12.298 -0.193 1.00 92.31 107 GLY A N 1
ATOM 803 C CA . GLY A 1 107 ? -15.414 -11.752 -0.816 1.00 92.31 107 GLY A CA 1
ATOM 804 C C . GLY A 1 107 ? -15.539 -10.227 -0.728 1.00 92.31 107 GLY A C 1
ATOM 805 O O . GLY A 1 107 ? -16.350 -9.645 -1.459 1.00 92.31 107 GLY A O 1
ATOM 806 N N . LYS A 1 108 ? -14.706 -9.563 0.080 1.00 95.12 108 LYS A N 1
ATOM 807 C CA . LYS A 1 108 ? -14.659 -8.107 0.238 1.00 95.12 108 LYS A CA 1
ATOM 808 C C . LYS A 1 108 ? -13.575 -7.493 -0.642 1.00 95.12 108 LYS A C 1
ATOM 810 O O . LYS A 1 108 ? -12.678 -8.182 -1.125 1.00 95.12 108 LYS A O 1
ATOM 815 N N . LEU A 1 109 ? -13.697 -6.197 -0.896 1.00 97.75 109 LEU A N 1
ATOM 816 C CA . LEU A 1 109 ? -12.620 -5.376 -1.435 1.00 97.75 109 LEU A CA 1
ATOM 817 C C . LEU A 1 109 ? -12.035 -4.568 -0.273 1.00 97.75 109 LEU A C 1
ATOM 819 O O . LEU A 1 109 ? -12.709 -3.691 0.254 1.00 97.75 109 LEU A O 1
ATOM 823 N N . VAL A 1 110 ? -10.821 -4.884 0.160 1.00 98.19 110 VAL A N 1
ATOM 824 C CA . VAL A 1 110 ? -10.239 -4.307 1.380 1.00 98.19 110 VAL A CA 1
ATOM 825 C C . VAL A 1 110 ? -9.112 -3.356 1.009 1.00 98.19 110 VAL A C 1
ATOM 827 O O . VAL A 1 110 ? -8.153 -3.766 0.363 1.00 98.19 110 VAL A O 1
ATOM 830 N N . LEU A 1 111 ? -9.217 -2.089 1.398 1.00 98.44 111 LEU A N 1
ATOM 831 C CA . LEU A 1 111 ? -8.108 -1.143 1.348 1.00 98.44 111 LEU A CA 1
ATOM 832 C C . LEU A 1 111 ? -7.364 -1.204 2.681 1.00 98.44 111 LEU A C 1
ATOM 834 O O . LEU A 1 111 ? -7.940 -0.892 3.717 1.00 98.44 111 LEU A O 1
ATOM 838 N N . ILE A 1 112 ? -6.101 -1.611 2.647 1.00 98.44 112 ILE A N 1
ATOM 839 C CA . ILE A 1 112 ? -5.220 -1.659 3.814 1.00 98.44 112 ILE A CA 1
ATOM 840 C C . ILE A 1 112 ? -4.270 -0.470 3.730 1.00 98.44 112 ILE A C 1
ATOM 842 O O . ILE A 1 112 ? -3.477 -0.408 2.789 1.00 98.44 112 ILE A O 1
ATOM 846 N N . ASP A 1 113 ? -4.337 0.457 4.683 1.00 98.12 113 ASP A N 1
ATOM 847 C CA . ASP A 1 113 ? -3.406 1.584 4.786 1.00 98.12 113 ASP A CA 1
ATOM 848 C C . ASP A 1 113 ? -2.402 1.362 5.923 1.00 98.12 113 ASP A C 1
ATOM 850 O O . ASP A 1 113 ? -2.771 1.043 7.046 1.00 98.12 113 ASP A O 1
ATOM 854 N N . PHE A 1 114 ? -1.115 1.500 5.625 1.00 98.50 114 PHE A N 1
ATOM 855 C CA . PHE A 1 114 ? -0.035 1.483 6.604 1.00 98.50 114 PHE A CA 1
ATOM 856 C C . PHE A 1 114 ? 0.362 2.919 6.932 1.00 98.50 114 PHE A C 1
ATOM 858 O O . PHE A 1 114 ? 0.748 3.689 6.043 1.00 98.50 114 PHE A O 1
ATOM 865 N N . TRP A 1 115 ? 0.292 3.271 8.213 1.00 98.50 115 TRP A N 1
ATOM 866 C CA . TRP A 1 115 ? 0.456 4.643 8.687 1.00 98.50 115 TRP A CA 1
ATOM 867 C C . TRP A 1 115 ? 1.047 4.696 10.102 1.00 98.50 115 TRP A C 1
ATOM 869 O O . TRP A 1 115 ? 1.260 3.666 10.736 1.00 98.50 115 TRP A O 1
ATOM 879 N N . ALA A 1 116 ? 1.326 5.896 10.614 1.00 98.25 116 ALA A N 1
ATOM 880 C CA . ALA A 1 116 ? 1.706 6.085 12.013 1.00 98.25 116 ALA A CA 1
ATOM 881 C C . ALA A 1 116 ? 1.267 7.453 12.547 1.00 98.25 116 ALA A C 1
ATOM 883 O O . ALA A 1 116 ? 1.170 8.422 11.788 1.00 98.25 116 ALA A O 1
ATOM 884 N N . THR A 1 117 ? 1.077 7.570 13.862 1.00 98.06 117 THR A N 1
ATOM 885 C CA . THR A 1 117 ? 0.594 8.810 14.505 1.00 98.06 117 THR A CA 1
ATOM 886 C C . THR A 1 117 ? 1.543 10.003 14.334 1.00 98.06 117 THR A C 1
ATOM 888 O O . THR A 1 117 ? 1.117 11.158 14.212 1.00 98.06 117 THR A O 1
ATOM 891 N N . TRP A 1 118 ? 2.845 9.727 14.267 1.00 97.19 118 TRP A N 1
ATOM 892 C CA . TRP A 1 118 ? 3.909 10.713 14.070 1.00 97.19 118 TRP A CA 1
ATOM 893 C C . TRP A 1 118 ? 4.149 11.065 12.593 1.00 97.19 118 TRP A C 1
ATOM 895 O O . TRP A 1 118 ? 4.880 12.010 12.296 1.00 97.19 118 TRP A O 1
ATOM 905 N N . CYS A 1 119 ? 3.528 10.349 11.654 1.00 97.81 119 CYS A N 1
ATOM 906 C CA . CYS A 1 119 ? 3.718 10.553 10.222 1.00 97.81 119 CYS A CA 1
ATOM 907 C C . CYS A 1 119 ? 2.833 11.704 9.709 1.00 97.81 119 CYS A C 1
ATOM 909 O O . CYS A 1 119 ? 1.619 11.564 9.566 1.00 97.81 119 CYS A O 1
ATOM 911 N N . GLY A 1 120 ? 3.447 12.854 9.410 1.00 97.50 120 GLY A N 1
ATOM 912 C CA . GLY A 1 120 ? 2.771 14.024 8.828 1.00 97.50 120 GLY A CA 1
ATOM 913 C C . GLY A 1 120 ? 2.007 13.704 7.535 1.00 97.50 120 GLY A C 1
ATOM 914 O O . GLY A 1 120 ? 0.784 13.835 7.534 1.00 97.50 120 GLY A O 1
ATOM 915 N N . PRO A 1 121 ? 2.675 13.178 6.490 1.00 97.50 121 PRO A N 1
ATOM 916 C CA . PRO A 1 121 ? 2.018 12.824 5.227 1.00 97.50 121 PRO A CA 1
ATOM 917 C C . PRO A 1 121 ? 0.907 11.774 5.372 1.00 97.50 121 PRO A C 1
ATOM 919 O O . PRO A 1 121 ? -0.059 11.769 4.617 1.00 97.50 121 PRO A O 1
ATOM 922 N N . CYS A 1 122 ? 0.995 10.891 6.368 1.00 97.94 122 CYS A N 1
ATOM 923 C CA . CYS A 1 122 ? -0.075 9.940 6.651 1.00 97.94 122 CYS A CA 1
ATOM 924 C C . CYS A 1 122 ? -1.337 10.647 7.160 1.00 97.94 122 CYS A C 1
ATOM 926 O O . CYS A 1 122 ? -2.444 10.295 6.766 1.00 97.94 122 CYS A O 1
ATOM 928 N N . LYS A 1 123 ? -1.179 11.682 7.995 1.00 96.88 123 LYS A N 1
ATOM 929 C CA . LYS A 1 123 ? -2.303 12.504 8.462 1.00 96.88 123 LYS A CA 1
ATOM 930 C C . LYS A 1 123 ? -2.941 13.305 7.327 1.00 96.88 123 LYS A C 1
ATOM 932 O O . LYS A 1 123 ? -4.153 13.482 7.332 1.00 96.88 123 LYS A O 1
ATOM 937 N N . GLU A 1 124 ? -2.155 13.723 6.334 1.00 96.19 124 GLU A N 1
ATOM 938 C CA . GLU A 1 124 ? -2.669 14.358 5.109 1.00 96.19 124 GLU A CA 1
ATOM 939 C C . GLU A 1 124 ? -3.533 13.405 4.265 1.00 96.19 124 GLU A C 1
ATOM 941 O O . GLU A 1 124 ? -4.434 13.859 3.563 1.00 96.19 124 GLU A O 1
ATOM 946 N N . MET A 1 125 ? -3.308 12.089 4.366 1.00 95.81 125 MET A N 1
ATOM 947 C CA . MET A 1 125 ? -4.117 11.070 3.687 1.00 95.81 125 MET A CA 1
ATOM 948 C C . MET A 1 125 ? -5.445 10.756 4.386 1.00 95.81 125 MET A C 1
ATOM 950 O O . MET A 1 125 ? -6.362 10.278 3.719 1.00 95.81 125 MET A O 1
ATOM 954 N N . LEU A 1 126 ? -5.597 11.031 5.689 1.00 94.75 126 LEU A N 1
ATOM 955 C CA . LEU A 1 126 ? -6.810 10.665 6.441 1.00 94.75 126 LEU A CA 1
ATOM 956 C C . LEU A 1 126 ? -8.108 11.214 5.819 1.00 94.75 126 LEU A C 1
ATOM 958 O O . LEU A 1 126 ? -9.027 10.422 5.620 1.00 94.75 126 LEU A O 1
ATOM 962 N N . PRO A 1 127 ? -8.194 12.491 5.384 1.00 95.00 127 PRO A N 1
ATOM 963 C CA . PRO A 1 127 ? -9.402 12.998 4.730 1.00 95.00 127 PRO A CA 1
ATOM 964 C C . PRO A 1 127 ? -9.748 12.274 3.422 1.00 95.00 127 PRO A C 1
ATOM 966 O O . PRO A 1 127 ? -10.919 12.177 3.060 1.00 95.00 127 PRO A O 1
ATOM 969 N N . VAL A 1 128 ? -8.745 11.778 2.689 1.00 96.25 128 VAL A N 1
ATOM 970 C CA . VAL A 1 128 ? -8.962 10.982 1.472 1.00 96.25 128 VAL A CA 1
ATOM 971 C C . VAL A 1 128 ? -9.546 9.623 1.856 1.00 96.25 128 VAL A C 1
ATOM 973 O O . VAL A 1 128 ? -10.560 9.210 1.294 1.00 96.25 128 VAL A O 1
ATOM 976 N N . LEU A 1 129 ? -8.957 8.955 2.850 1.00 96.94 129 LEU A N 1
ATOM 977 C CA . LEU A 1 129 ? -9.413 7.651 3.337 1.00 96.94 129 LEU A CA 1
ATOM 978 C C . LEU A 1 129 ? -10.840 7.711 3.908 1.00 96.94 129 LEU A C 1
ATOM 980 O O . LEU A 1 129 ? -11.658 6.854 3.571 1.00 96.94 129 LEU A O 1
ATOM 984 N N . ASP A 1 130 ? -11.179 8.757 4.665 1.00 95.44 130 ASP A N 1
ATOM 985 C CA . ASP A 1 130 ? -12.524 8.974 5.216 1.00 95.44 130 ASP A CA 1
ATOM 986 C C . ASP A 1 130 ? -13.589 9.098 4.120 1.00 95.44 130 ASP A C 1
ATOM 988 O O . ASP A 1 130 ? -14.683 8.525 4.218 1.00 95.44 130 ASP A O 1
ATOM 992 N N . LYS A 1 131 ? -13.274 9.819 3.037 1.00 96.38 131 LYS A N 1
ATOM 993 C CA . LYS A 1 131 ? -14.169 9.944 1.882 1.00 96.38 131 LYS A CA 1
ATOM 994 C C . LYS A 1 131 ? -14.336 8.621 1.146 1.00 96.38 131 LYS A C 1
ATOM 996 O O . LYS A 1 131 ? -15.465 8.268 0.799 1.00 96.38 131 LYS A O 1
ATOM 1001 N N . LEU A 1 132 ? -13.251 7.871 0.935 1.00 96.88 132 LEU A N 1
ATOM 1002 C CA . LEU A 1 132 ? -13.312 6.545 0.312 1.00 96.88 132 LEU A CA 1
ATOM 1003 C C . LEU A 1 132 ? -14.166 5.590 1.156 1.00 96.88 132 LEU A C 1
ATOM 1005 O O . LEU A 1 132 ? -15.088 4.966 0.630 1.00 96.88 132 LEU A O 1
ATOM 1009 N N . HIS A 1 133 ? -13.927 5.530 2.468 1.00 96.12 133 HIS A N 1
ATOM 1010 C CA . HIS A 1 133 ? -14.732 4.733 3.389 1.00 9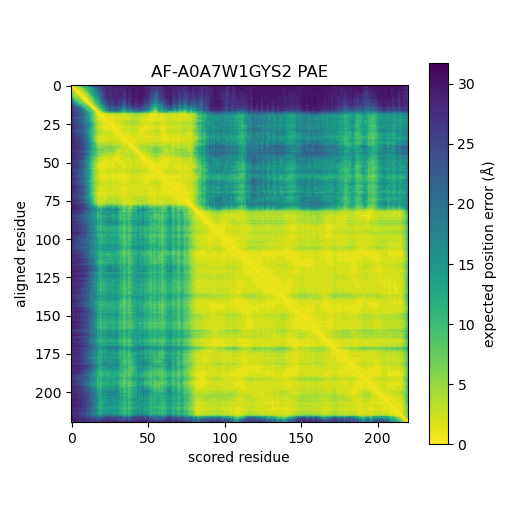6.12 133 HIS A CA 1
ATOM 1011 C C . HIS A 1 133 ? -16.214 5.116 3.301 1.00 96.12 133 HIS A C 1
ATOM 1013 O O . HIS A 1 133 ? -17.062 4.261 3.047 1.00 96.12 133 HIS A O 1
ATOM 1019 N N . SER A 1 134 ? -16.529 6.409 3.400 1.00 96.06 134 SER A N 1
ATOM 1020 C CA . SER A 1 134 ? -17.907 6.908 3.321 1.00 96.06 134 SER A CA 1
ATOM 1021 C C . SER A 1 134 ? -18.594 6.564 1.996 1.00 96.06 134 SER A C 1
ATOM 1023 O O . SER A 1 134 ? -19.771 6.209 1.985 1.00 96.06 134 SER A O 1
ATOM 1025 N N . LYS A 1 135 ? -17.868 6.635 0.874 1.00 96.38 135 LYS A N 1
ATOM 1026 C CA . LYS A 1 135 ? -18.398 6.388 -0.475 1.00 96.38 135 LYS A CA 1
ATOM 1027 C C . LYS A 1 135 ? -18.666 4.907 -0.769 1.00 96.38 135 LYS A C 1
ATOM 1029 O O . LYS A 1 135 ? -19.555 4.603 -1.579 1.00 96.38 135 LYS A O 1
ATOM 1034 N N . TYR A 1 136 ? -17.887 4.000 -0.173 1.00 96.62 136 TYR A N 1
ATOM 1035 C CA . TYR A 1 136 ? -17.872 2.586 -0.564 1.00 96.62 136 TYR A CA 1
ATOM 1036 C C . TYR A 1 136 ? -18.258 1.585 0.529 1.00 96.62 136 TYR A C 1
ATOM 1038 O O . TYR A 1 136 ? -18.553 0.450 0.161 1.00 96.62 136 TYR A O 1
ATOM 1046 N N . LYS A 1 137 ? -18.316 1.949 1.818 1.00 93.25 137 LYS A N 1
ATOM 1047 C CA . LYS A 1 137 ? -18.578 1.006 2.932 1.00 93.25 137 LYS A CA 1
ATOM 1048 C C . LYS A 1 137 ? -19.779 0.069 2.715 1.00 93.25 137 LYS A C 1
ATOM 1050 O O . LYS A 1 137 ? -19.699 -1.115 3.019 1.00 93.25 137 LYS A O 1
ATOM 1055 N N . ASP A 1 138 ? -20.845 0.550 2.075 1.00 93.19 138 ASP A N 1
ATOM 1056 C CA . ASP A 1 138 ? -22.067 -0.232 1.824 1.00 93.19 138 ASP A CA 1
ATOM 1057 C C . ASP A 1 138 ? -22.043 -1.010 0.490 1.00 93.19 138 ASP A C 1
ATOM 1059 O O . ASP A 1 138 ? -23.047 -1.568 0.052 1.00 93.19 138 ASP A O 1
ATOM 1063 N N . LYS A 1 139 ? -20.891 -1.049 -0.192 1.00 94.88 139 LYS A N 1
ATOM 1064 C CA . LYS A 1 139 ? -20.700 -1.656 -1.522 1.00 94.88 139 LYS A CA 1
ATOM 1065 C C . LYS A 1 139 ? -19.748 -2.854 -1.493 1.00 94.88 139 LYS A C 1
ATOM 1067 O O . LYS A 1 139 ? -19.169 -3.213 -2.514 1.00 94.88 139 LYS A O 1
ATOM 1072 N N . GLY A 1 140 ? -19.577 -3.480 -0.328 1.00 92.62 140 GLY A N 1
ATOM 1073 C CA . GLY A 1 140 ? -18.644 -4.597 -0.141 1.00 92.62 140 GLY A CA 1
ATOM 1074 C C . GLY A 1 140 ? -17.177 -4.165 -0.066 1.00 92.62 140 GLY A C 1
ATOM 1075 O O . GLY A 1 140 ? -16.290 -4.965 -0.376 1.00 92.62 140 GLY A O 1
ATOM 1076 N N . PHE A 1 141 ? -16.937 -2.911 0.320 1.00 97.19 141 PHE A N 1
ATOM 1077 C CA . PHE A 1 141 ? -15.616 -2.345 0.565 1.00 97.19 141 PHE A CA 1
ATOM 1078 C C . PHE A 1 141 ? -15.357 -2.203 2.065 1.00 97.19 141 PHE A C 1
ATOM 1080 O O . PHE A 1 141 ? -16.249 -1.816 2.814 1.00 97.19 141 PHE A O 1
ATOM 1087 N N . GLU A 1 142 ? -14.123 -2.455 2.482 1.00 97.50 142 GLU A N 1
ATOM 1088 C CA . GLU A 1 142 ? -13.644 -2.233 3.847 1.00 97.50 142 GLU A CA 1
ATOM 1089 C C . GLU A 1 142 ? -12.372 -1.386 3.809 1.00 97.50 142 GLU A C 1
ATOM 1091 O O . GLU A 1 142 ? -11.533 -1.566 2.927 1.00 97.50 142 GLU A O 1
ATOM 1096 N N . LEU A 1 143 ? -12.209 -0.507 4.796 1.00 98.12 143 LEU A N 1
ATOM 1097 C CA . LEU A 1 143 ? -10.953 0.195 5.057 1.00 98.12 143 LEU A CA 1
ATOM 1098 C C . LEU A 1 143 ? -10.343 -0.380 6.338 1.00 98.12 143 LEU A C 1
ATOM 1100 O O . LEU A 1 143 ? -11.024 -0.456 7.358 1.00 98.12 143 LEU A O 1
ATOM 1104 N N . LEU A 1 144 ? -9.079 -0.782 6.293 1.00 98.38 144 LEU A N 1
ATOM 1105 C CA . LEU A 1 144 ? -8.332 -1.307 7.430 1.00 98.38 144 LEU A CA 1
ATOM 1106 C C . LEU A 1 144 ? -7.069 -0.471 7.632 1.00 98.38 144 LEU A C 1
ATOM 1108 O O . LEU A 1 144 ? -6.151 -0.538 6.815 1.00 98.38 144 LEU A O 1
ATOM 1112 N N . SER A 1 145 ? -7.003 0.262 8.741 1.00 98.38 145 SER A N 1
ATOM 1113 C CA . SER A 1 145 ? -5.851 1.114 9.045 1.00 98.38 145 SER A CA 1
ATOM 1114 C C . SER A 1 145 ? -4.873 0.399 9.959 1.00 98.38 145 SER A C 1
ATOM 1116 O O . SER A 1 145 ? -5.196 0.053 11.091 1.00 98.38 145 SER A O 1
ATOM 1118 N N . VAL A 1 146 ? -3.658 0.188 9.477 1.00 98.56 146 VAL A N 1
ATOM 1119 C CA . VAL A 1 146 ? -2.585 -0.543 10.148 1.00 98.56 146 VAL A CA 1
ATOM 1120 C C . VAL A 1 146 ? -1.536 0.453 10.627 1.00 98.56 146 VAL A C 1
ATOM 1122 O O . VAL A 1 146 ? -0.714 0.957 9.861 1.00 98.56 146 VAL A O 1
ATOM 1125 N N . SER A 1 147 ? -1.568 0.750 11.922 1.00 98.50 147 SER A N 1
ATOM 1126 C CA . SER A 1 147 ? -0.564 1.584 12.573 1.00 98.50 147 SER A CA 1
ATOM 1127 C C . SER A 1 147 ? 0.735 0.799 12.754 1.00 98.50 147 SER A C 1
ATOM 1129 O O . SER A 1 147 ? 0.736 -0.288 13.333 1.00 98.50 147 SER A O 1
ATOM 1131 N N . VAL A 1 148 ? 1.847 1.383 12.310 1.00 98.31 148 VAL A N 1
ATOM 1132 C CA . VAL A 1 148 ? 3.217 0.892 12.542 1.00 98.31 148 VAL A CA 1
ATOM 1133 C C . VAL A 1 148 ? 3.916 1.655 13.675 1.00 98.31 148 VAL A C 1
ATOM 1135 O O . VAL A 1 148 ? 5.145 1.695 13.754 1.00 98.31 148 VAL A O 1
ATOM 1138 N N . ASP A 1 149 ? 3.147 2.311 14.550 1.00 97.88 149 ASP A N 1
ATOM 1139 C CA . ASP A 1 149 ? 3.690 2.992 15.723 1.00 97.88 149 ASP A CA 1
ATOM 1140 C C . ASP A 1 149 ? 4.490 2.015 16.592 1.00 97.88 149 ASP A C 1
ATOM 1142 O O . ASP A 1 149 ? 4.100 0.871 16.798 1.00 97.88 149 ASP A O 1
ATOM 1146 N N . GLN A 1 150 ? 5.611 2.459 17.160 1.00 95.19 150 GLN A N 1
ATOM 1147 C CA . GLN A 1 150 ? 6.428 1.568 17.992 1.00 95.19 150 GLN A CA 1
ATOM 1148 C C . GLN A 1 150 ? 5.735 1.214 19.312 1.00 95.19 150 GLN A C 1
ATOM 1150 O O . GLN A 1 150 ? 5.904 0.118 19.842 1.00 95.19 150 GLN A O 1
ATOM 1155 N N . LYS A 1 151 ? 4.961 2.152 19.866 1.00 95.81 151 LYS A N 1
ATOM 1156 C CA . LYS A 1 151 ? 4.281 1.996 21.151 1.00 95.81 151 LYS A CA 1
ATOM 1157 C C . LYS A 1 151 ? 2.779 2.079 20.945 1.00 95.81 151 LYS A C 1
ATOM 1159 O O . LYS A 1 151 ? 2.265 3.102 20.502 1.00 95.81 151 LYS A O 1
ATOM 1164 N N . LYS A 1 152 ? 2.060 1.051 21.401 1.00 95.31 152 LYS A N 1
ATOM 1165 C CA . LYS A 1 152 ? 0.588 1.034 21.386 1.00 95.31 152 LYS A CA 1
ATOM 1166 C C . LYS A 1 152 ? -0.021 2.247 22.101 1.00 95.31 152 LYS A C 1
ATOM 1168 O O . LYS A 1 152 ? -1.049 2.763 21.687 1.00 95.31 152 LYS A O 1
ATOM 1173 N N . ALA A 1 153 ? 0.637 2.736 23.153 1.00 96.62 153 ALA A N 1
ATOM 1174 C CA . ALA A 1 153 ? 0.180 3.900 23.908 1.00 96.62 153 ALA A CA 1
ATOM 1175 C C . ALA A 1 153 ? 0.097 5.190 23.068 1.00 96.62 153 ALA A C 1
ATOM 1177 O O . ALA A 1 153 ? -0.739 6.047 23.365 1.00 96.62 153 ALA A O 1
ATOM 1178 N N . ASP A 1 154 ? 0.937 5.335 22.039 1.00 97.19 154 ASP A N 1
ATOM 1179 C CA . ASP A 1 154 ? 0.913 6.501 21.151 1.00 97.19 154 ASP A CA 1
ATOM 1180 C C . ASP A 1 154 ? -0.299 6.428 20.214 1.00 97.19 154 ASP A C 1
ATOM 1182 O O . ASP A 1 154 ? -1.063 7.392 20.123 1.00 97.19 154 ASP A O 1
ATOM 1186 N N . LEU A 1 155 ? -0.558 5.244 19.645 1.00 97.50 155 LEU A N 1
ATOM 1187 C CA . LEU A 1 155 ? -1.781 4.954 18.893 1.00 97.50 155 LEU A CA 1
ATOM 1188 C C . LEU A 1 155 ? -3.038 5.189 19.741 1.00 97.50 155 LEU A C 1
ATOM 1190 O O . LEU A 1 155 ? -3.925 5.939 19.339 1.00 97.50 155 LEU A O 1
ATOM 1194 N N . ASP A 1 156 ? -3.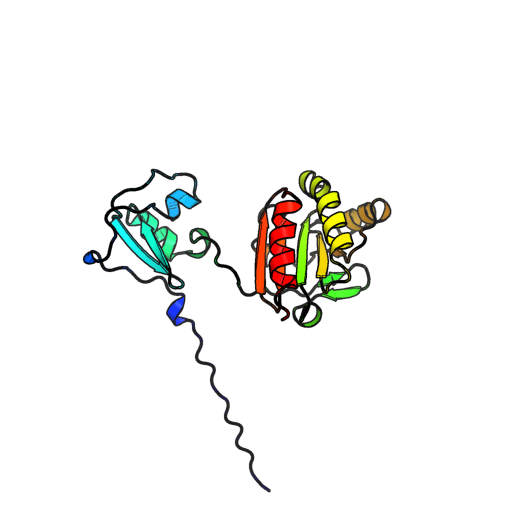103 4.607 20.940 1.00 96.62 156 ASP A N 1
ATOM 1195 C CA . ASP A 1 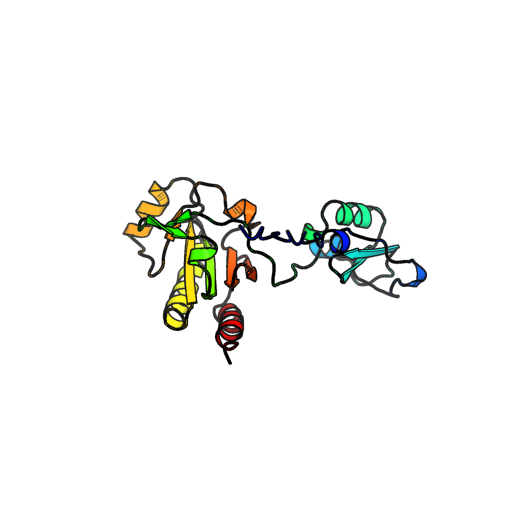156 ? -4.267 4.720 21.826 1.00 96.62 156 ASP A CA 1
ATOM 1196 C C . ASP A 1 156 ? -4.557 6.183 22.202 1.00 96.62 156 ASP A C 1
ATOM 1198 O O . ASP A 1 156 ? -5.714 6.597 22.290 1.00 96.62 156 ASP A O 1
ATOM 1202 N N . ARG A 1 157 ? -3.515 6.996 22.421 1.00 97.12 157 ARG A N 1
ATOM 1203 C CA . ARG A 1 157 ? -3.661 8.434 22.688 1.00 97.12 157 ARG A CA 1
ATOM 1204 C C . ARG A 1 157 ? -4.197 9.174 21.469 1.00 97.12 157 ARG A C 1
ATOM 1206 O O . ARG A 1 157 ? -5.063 10.035 21.620 1.00 97.12 157 ARG A O 1
ATOM 1213 N N . PHE A 1 158 ? -3.689 8.851 20.285 1.00 97.19 158 PHE A N 1
ATOM 1214 C CA . PHE A 1 158 ? -4.130 9.475 19.048 1.00 97.19 158 PHE A CA 1
ATOM 1215 C C . PHE A 1 158 ? -5.607 9.175 18.780 1.00 97.19 158 PHE A C 1
ATOM 1217 O O . PHE A 1 158 ? -6.391 10.111 18.632 1.00 97.19 158 PHE A O 1
ATOM 1224 N N . LEU A 1 159 ? -6.016 7.905 18.860 1.00 96.62 159 LEU A N 1
ATOM 1225 C CA . LEU A 1 159 ? -7.394 7.471 18.599 1.00 96.62 159 LEU A CA 1
ATOM 1226 C C . LEU A 1 159 ? -8.427 8.081 19.557 1.00 96.62 159 LEU A C 1
ATOM 1228 O O . LEU A 1 159 ? -9.571 8.287 19.167 1.00 96.62 159 LEU A O 1
ATOM 1232 N N . LYS A 1 160 ? -8.039 8.436 20.790 1.00 96.19 160 LYS A N 1
ATOM 1233 C CA . LYS A 1 160 ? -8.923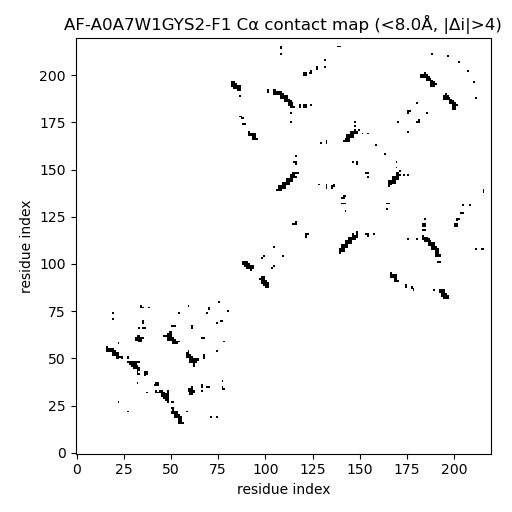 9.169 21.720 1.00 96.19 160 LYS A CA 1
ATOM 1234 C C . LYS A 1 160 ? -9.310 10.561 21.220 1.00 96.19 160 LYS A C 1
ATOM 1236 O O . LYS A 1 160 ? -10.373 11.054 21.573 1.00 96.19 160 LYS A O 1
ATOM 1241 N N . SER A 1 161 ? -8.426 11.204 20.463 1.00 94.19 161 SER A N 1
ATOM 1242 C CA . SER A 1 161 ? -8.627 12.563 19.939 1.00 94.19 161 SER A CA 1
ATOM 1243 C C . SER A 1 161 ? -9.044 12.582 18.468 1.00 94.19 161 SER A C 1
ATOM 1245 O O . SER A 1 161 ? -9.657 13.546 18.023 1.00 94.19 161 SER A O 1
ATOM 1247 N N . HIS A 1 162 ? -8.743 11.510 17.737 1.00 93.50 162 HIS A N 1
ATOM 1248 C CA . HIS A 1 162 ? -9.018 11.347 16.314 1.00 93.50 162 HIS A CA 1
ATOM 1249 C C . HIS A 1 162 ? -9.607 9.948 16.091 1.00 93.50 162 HIS A C 1
ATOM 1251 O O . HIS A 1 162 ? -8.874 9.025 15.728 1.00 93.50 162 HIS A O 1
ATOM 1257 N N . PRO A 1 163 ? -10.901 9.744 16.387 1.00 90.88 163 PRO A N 1
ATOM 1258 C CA . PRO A 1 163 ? -11.540 8.453 16.182 1.00 90.88 163 PRO A CA 1
ATOM 1259 C C . PRO A 1 163 ? -11.627 8.145 14.687 1.00 90.88 163 PRO A C 1
ATOM 1261 O O . PRO A 1 163 ? -12.018 9.000 13.895 1.00 90.88 163 PRO A O 1
ATOM 1264 N N . PHE A 1 164 ? -11.275 6.919 14.309 1.00 93.81 164 PHE A N 1
ATOM 1265 C CA . PHE A 1 164 ? -11.385 6.461 12.925 1.00 93.81 164 PHE A CA 1
ATOM 1266 C C . PHE A 1 164 ? -12.769 5.840 12.715 1.00 93.81 164 PHE A C 1
ATOM 1268 O O . PHE A 1 164 ? -13.259 5.139 13.606 1.00 93.81 164 PHE A O 1
ATOM 1275 N N . PRO A 1 165 ? -13.413 6.058 11.556 1.00 91.88 165 PRO A N 1
ATOM 1276 C CA . PRO A 1 165 ? -14.698 5.432 11.247 1.00 91.88 165 PRO A CA 1
ATOM 1277 C C . PRO A 1 165 ? -14.557 3.940 10.910 1.00 91.88 165 PRO A C 1
ATOM 1279 O O . PRO A 1 165 ? -15.554 3.229 10.797 1.00 91.88 165 PRO A O 1
ATOM 1282 N N . ASN A 1 166 ? -13.325 3.468 10.734 1.00 96.00 166 ASN A N 1
ATOM 1283 C CA . ASN A 1 166 ? -12.987 2.138 10.266 1.00 96.00 166 ASN A CA 1
ATOM 1284 C C . ASN A 1 166 ? -12.130 1.361 11.289 1.00 96.00 166 ASN A C 1
ATOM 1286 O O . ASN A 1 166 ? -11.548 1.954 12.199 1.00 96.00 166 ASN A O 1
ATOM 1290 N N . PRO A 1 167 ? -12.030 0.028 11.142 1.00 97.44 167 PRO A N 1
ATOM 1291 C CA . PRO A 1 167 ? -11.146 -0.814 11.941 1.00 97.44 167 PRO A CA 1
ATOM 1292 C C . PRO A 1 167 ? -9.687 -0.343 11.918 1.00 97.44 167 PRO A C 1
ATOM 1294 O O . PRO A 1 167 ? -9.117 -0.110 10.848 1.00 97.44 167 PRO A O 1
ATOM 1297 N N . VAL A 1 168 ? -9.079 -0.265 13.105 1.00 98.25 168 VAL A N 1
ATOM 1298 C CA . VAL A 1 168 ? -7.668 0.099 13.289 1.00 98.25 168 VAL A CA 1
ATOM 1299 C C . VAL A 1 168 ? -6.922 -1.049 13.950 1.00 98.25 168 VAL A C 1
ATOM 1301 O O . VAL A 1 168 ? -7.362 -1.583 14.964 1.00 98.25 168 VAL A O 1
ATOM 1304 N N . VAL A 1 169 ? -5.773 -1.405 13.395 1.00 97.94 169 VAL A N 1
ATOM 1305 C CA . VAL A 1 169 ? -4.873 -2.461 13.855 1.00 97.94 169 VAL A CA 1
ATOM 1306 C C . VAL A 1 169 ? -3.545 -1.836 14.270 1.00 97.94 169 VAL A C 1
ATOM 1308 O O . VAL A 1 169 ? -3.067 -0.904 13.628 1.00 97.94 169 VAL A O 1
ATOM 1311 N N . HIS A 1 170 ? -2.924 -2.370 15.322 1.00 98.12 170 HIS A N 1
ATOM 1312 C CA . HIS A 1 170 ? -1.541 -2.047 15.678 1.00 98.12 170 HIS A CA 1
ATOM 1313 C C . HIS A 1 170 ? -0.618 -3.185 15.237 1.00 98.12 170 HIS A C 1
ATOM 1315 O O . HIS A 1 170 ? -0.759 -4.313 15.709 1.00 98.12 170 HIS A O 1
ATOM 1321 N N . ASP A 1 171 ? 0.317 -2.906 14.331 1.00 96.75 171 ASP A N 1
ATOM 1322 C CA . ASP A 1 171 ? 1.260 -3.898 13.820 1.00 96.75 171 ASP A CA 1
ATOM 1323 C C . ASP A 1 171 ? 2.407 -4.151 14.805 1.00 96.75 171 ASP A C 1
ATOM 1325 O O . ASP A 1 171 ? 3.484 -3.560 14.735 1.00 96.75 171 ASP A O 1
ATOM 1329 N N . THR A 1 172 ? 2.169 -5.073 15.732 1.00 86.88 172 THR A N 1
ATOM 1330 C CA . THR A 1 172 ? 3.165 -5.530 16.710 1.00 86.88 172 THR A CA 1
ATOM 1331 C C . THR A 1 172 ? 4.090 -6.621 16.168 1.00 86.88 172 THR A C 1
ATOM 1333 O O . THR A 1 172 ? 5.120 -6.902 16.778 1.00 86.88 172 THR A O 1
ATOM 1336 N N . ALA A 1 173 ? 3.743 -7.235 15.032 1.00 89.62 173 ALA A N 1
ATOM 1337 C CA . ALA A 1 173 ? 4.437 -8.396 14.474 1.00 89.62 173 ALA A CA 1
ATOM 1338 C C . ALA A 1 173 ? 5.362 -8.051 13.291 1.00 89.62 173 ALA A C 1
ATOM 1340 O O . ALA A 1 173 ? 6.031 -8.935 12.756 1.00 89.62 173 ALA A O 1
ATOM 1341 N N . GLY A 1 174 ? 5.406 -6.783 12.871 1.00 93.06 174 GLY A N 1
ATOM 1342 C CA . GLY A 1 174 ? 6.206 -6.339 11.729 1.00 93.06 174 GLY A CA 1
ATOM 1343 C C . GLY A 1 174 ? 5.647 -6.818 10.387 1.00 93.06 174 GLY A C 1
ATOM 1344 O O . GLY A 1 174 ? 6.406 -7.062 9.446 1.00 93.06 174 GLY A O 1
ATOM 1345 N N . VAL A 1 175 ? 4.325 -6.974 10.287 1.00 94.19 175 VAL A N 1
ATOM 1346 C CA . VAL A 1 175 ? 3.619 -7.366 9.059 1.00 94.19 175 VAL A CA 1
ATOM 1347 C C . VAL A 1 175 ? 3.923 -6.402 7.912 1.00 94.19 175 VAL A C 1
ATOM 1349 O O . VAL A 1 175 ? 4.108 -6.856 6.783 1.00 94.19 175 VAL A O 1
ATOM 1352 N N . TYR A 1 176 ? 4.090 -5.105 8.184 1.00 94.94 176 TYR A N 1
ATOM 1353 C CA . TYR A 1 176 ? 4.474 -4.097 7.192 1.00 94.94 176 TYR A CA 1
ATOM 1354 C C . TYR A 1 176 ? 5.705 -4.524 6.370 1.00 94.94 176 TYR A C 1
ATOM 1356 O O . TYR A 1 176 ? 5.735 -4.345 5.151 1.00 94.94 176 TYR A O 1
ATOM 1364 N N . ALA A 1 177 ? 6.692 -5.174 7.000 1.00 92.19 177 ALA A N 1
ATOM 1365 C CA . ALA A 1 177 ? 7.905 -5.630 6.330 1.00 92.19 177 ALA A CA 1
ATOM 1366 C C . ALA A 1 177 ? 7.620 -6.784 5.355 1.00 92.19 177 ALA A C 1
ATOM 1368 O O . ALA A 1 177 ? 8.121 -6.773 4.229 1.00 92.19 177 ALA A O 1
ATOM 1369 N N . LYS A 1 178 ? 6.757 -7.737 5.742 1.00 91.69 178 LYS A N 1
ATOM 1370 C CA . LYS A 1 178 ? 6.280 -8.819 4.856 1.00 91.69 178 LYS A CA 1
ATOM 1371 C C . LYS A 1 178 ? 5.500 -8.266 3.659 1.00 91.69 178 LYS A C 1
ATOM 1373 O O . LYS A 1 178 ? 5.547 -8.832 2.571 1.00 91.69 178 LYS A O 1
ATOM 1378 N N . TRP A 1 179 ? 4.816 -7.139 3.853 1.00 93.06 179 TRP A N 1
ATOM 1379 C CA . TRP A 1 179 ? 4.090 -6.409 2.812 1.00 93.06 179 TRP A CA 1
ATOM 1380 C C . TRP A 1 179 ? 4.985 -5.542 1.917 1.00 93.06 179 TRP A C 1
ATOM 1382 O O . TRP A 1 179 ? 4.502 -4.964 0.942 1.00 93.06 179 TRP A O 1
ATOM 1392 N N . GLY A 1 180 ? 6.294 -5.503 2.191 1.00 90.31 180 GLY A N 1
ATOM 1393 C CA . GLY A 1 180 ? 7.267 -4.720 1.435 1.00 90.31 180 GLY A CA 1
ATOM 1394 C C . GLY A 1 180 ? 7.185 -3.217 1.709 1.00 90.31 180 GLY A C 1
ATOM 1395 O O . GLY A 1 180 ? 7.731 -2.427 0.940 1.00 90.31 180 GLY A O 1
ATOM 1396 N N . VAL A 1 181 ? 6.516 -2.806 2.789 1.00 93.19 181 VAL A N 1
ATOM 1397 C CA . VAL A 1 181 ? 6.383 -1.401 3.177 1.00 93.19 181 VAL A CA 1
ATOM 1398 C C . VAL A 1 181 ? 7.720 -0.907 3.720 1.00 93.19 181 VAL A C 1
ATOM 1400 O O . VAL A 1 181 ? 8.185 -1.344 4.769 1.00 93.19 181 VAL A O 1
ATOM 1403 N N . ARG A 1 182 ? 8.348 0.012 2.985 1.00 90.25 182 ARG A N 1
ATOM 1404 C CA . ARG A 1 182 ? 9.592 0.695 3.393 1.00 90.25 182 ARG A CA 1
ATOM 1405 C C . ARG A 1 182 ? 9.384 2.169 3.721 1.00 90.25 182 ARG A C 1
ATOM 1407 O O . ARG A 1 182 ? 10.221 2.773 4.381 1.00 90.25 182 ARG A O 1
ATOM 1414 N N . LEU A 1 183 ? 8.286 2.739 3.235 1.00 90.38 183 LEU A N 1
ATOM 1415 C CA . LEU A 1 183 ? 7.896 4.130 3.407 1.00 90.38 183 LEU A CA 1
ATOM 1416 C C . LEU A 1 183 ? 6.400 4.164 3.703 1.00 90.38 183 LEU A C 1
ATOM 1418 O O . LEU A 1 183 ? 5.643 3.404 3.100 1.00 90.38 183 LEU A O 1
ATOM 1422 N N . ILE A 1 184 ? 6.000 5.047 4.612 1.00 96.81 184 ILE A N 1
ATOM 1423 C CA . ILE A 1 184 ? 4.597 5.346 4.905 1.00 96.81 184 ILE A CA 1
ATOM 1424 C C . ILE A 1 184 ? 4.288 6.804 4.517 1.00 96.81 184 ILE A C 1
ATOM 1426 O O . ILE A 1 184 ? 5.179 7.652 4.621 1.00 96.81 184 ILE A O 1
ATOM 1430 N N . PRO A 1 185 ? 3.055 7.117 4.079 1.00 97.69 185 PRO A N 1
ATOM 1431 C CA . PRO A 1 185 ? 1.927 6.195 3.933 1.00 97.69 185 PRO A CA 1
ATOM 1432 C C . PRO A 1 185 ? 2.119 5.208 2.773 1.00 97.69 185 PRO A C 1
ATOM 1434 O O . PRO A 1 185 ? 2.735 5.529 1.757 1.00 97.69 185 PRO A O 1
ATOM 1437 N N . ALA A 1 186 ? 1.592 3.999 2.936 1.00 97.31 186 ALA A N 1
ATOM 1438 C CA . ALA A 1 186 ? 1.498 3.001 1.874 1.00 97.31 186 ALA A CA 1
ATOM 1439 C C . ALA A 1 186 ? 0.130 2.331 1.941 1.00 97.31 186 ALA A C 1
ATOM 1441 O O . ALA A 1 186 ? -0.330 1.999 3.027 1.00 97.31 186 ALA A 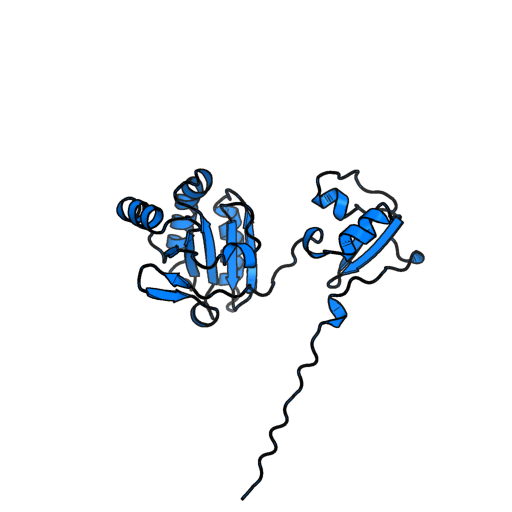O 1
ATOM 1442 N N . ALA A 1 187 ? -0.518 2.122 0.800 1.00 97.62 187 ALA A N 1
ATOM 1443 C CA . ALA A 1 187 ? -1.851 1.537 0.750 1.00 97.62 187 ALA A CA 1
ATOM 1444 C C . ALA A 1 187 ? -1.919 0.390 -0.257 1.00 97.62 187 ALA A C 1
ATOM 1446 O O . ALA A 1 187 ? -1.315 0.457 -1.328 1.00 97.62 187 ALA A O 1
ATOM 1447 N N . PHE A 1 188 ? -2.685 -0.648 0.065 1.00 97.75 188 PHE A N 1
ATOM 1448 C CA . PHE A 1 188 ? -2.867 -1.836 -0.765 1.00 97.75 188 PHE A CA 1
ATOM 1449 C C . PHE A 1 188 ? -4.350 -2.152 -0.893 1.00 97.75 188 PHE A C 1
ATOM 1451 O O . PHE A 1 188 ? -5.055 -2.266 0.105 1.00 97.75 188 PHE A O 1
ATOM 1458 N N . LEU A 1 189 ? -4.824 -2.323 -2.123 1.00 98.06 189 LEU A N 1
ATOM 1459 C CA . LEU A 1 189 ? -6.169 -2.805 -2.397 1.00 98.06 189 LEU A CA 1
ATOM 1460 C C . LEU A 1 189 ? -6.120 -4.321 -2.556 1.00 98.06 189 LEU A C 1
ATOM 1462 O O . LEU A 1 189 ? -5.409 -4.825 -3.426 1.00 98.06 189 LEU A O 1
ATOM 1466 N N . VAL A 1 190 ? -6.881 -5.032 -1.736 1.00 97.88 190 VAL A N 1
ATOM 1467 C CA . VAL A 1 190 ? -6.919 -6.490 -1.668 1.00 97.88 190 VAL A CA 1
ATOM 1468 C C . VAL A 1 190 ? -8.287 -6.994 -2.103 1.00 97.88 190 VAL A C 1
ATOM 1470 O O . VAL A 1 190 ? -9.320 -6.517 -1.632 1.00 97.88 190 VAL A O 1
ATOM 1473 N N . LYS A 1 191 ? -8.298 -7.987 -2.988 1.00 96.12 191 LYS A N 1
ATOM 1474 C CA . LYS A 1 191 ? -9.495 -8.692 -3.435 1.00 96.12 191 LYS A CA 1
ATOM 1475 C C . LYS A 1 191 ? -9.208 -10.185 -3.481 1.00 96.12 191 LYS A C 1
ATOM 1477 O O . LYS A 1 191 ? -8.295 -10.611 -4.181 1.00 96.12 191 LYS A O 1
ATOM 1482 N N . ASP A 1 192 ? -9.981 -10.956 -2.718 1.00 92.81 192 ASP A N 1
ATOM 1483 C CA . ASP A 1 192 ? -9.951 -12.425 -2.722 1.00 92.81 192 ASP A CA 1
ATOM 1484 C C . ASP A 1 192 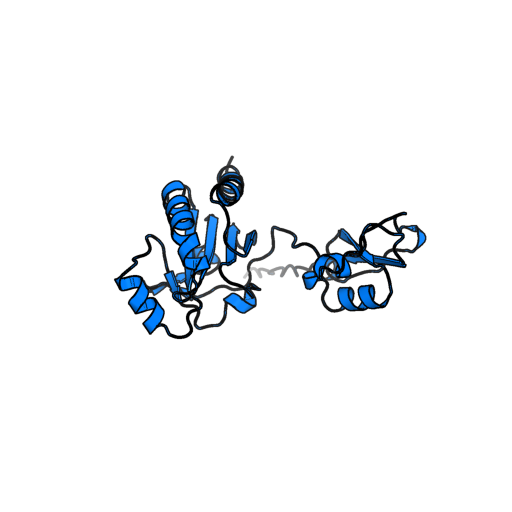? -8.529 -13.004 -2.559 1.00 92.81 192 ASP A C 1
ATOM 1486 O O . ASP A 1 192 ? -8.073 -13.834 -3.342 1.00 92.81 192 ASP A O 1
ATOM 1490 N N . GLY A 1 193 ? -7.809 -12.517 -1.539 1.00 93.19 193 GLY A N 1
ATOM 1491 C CA . GLY A 1 193 ? -6.449 -12.962 -1.205 1.00 93.19 193 GLY A CA 1
ATOM 1492 C C . GLY A 1 193 ? -5.338 -12.355 -2.066 1.00 93.19 193 GLY A C 1
ATOM 1493 O O . GLY A 1 193 ? -4.171 -12.692 -1.881 1.00 93.19 193 GLY A O 1
ATOM 1494 N N . LYS A 1 194 ? -5.663 -11.441 -2.988 1.00 95.38 194 LYS A N 1
ATOM 1495 C CA . LYS A 1 194 ? -4.684 -10.829 -3.893 1.00 95.38 194 LYS A CA 1
ATOM 1496 C C . LYS A 1 194 ? -4.644 -9.322 -3.756 1.00 95.38 194 LYS A C 1
ATOM 1498 O O . LYS A 1 194 ? -5.680 -8.672 -3.697 1.00 95.38 194 LYS A O 1
ATOM 1503 N N . ILE A 1 195 ? -3.449 -8.753 -3.793 1.00 96.06 195 ILE A N 1
ATOM 1504 C CA . ILE A 1 195 ? -3.238 -7.319 -3.965 1.00 96.06 195 ILE A CA 1
ATOM 1505 C C . ILE A 1 195 ? -3.486 -6.988 -5.437 1.00 96.06 195 ILE A C 1
ATOM 1507 O O . ILE A 1 195 ? -2.790 -7.496 -6.316 1.00 96.06 195 ILE A O 1
ATOM 1511 N N . VAL A 1 196 ? -4.479 -6.142 -5.698 1.00 95.94 196 VAL A N 1
ATOM 1512 C CA . VAL A 1 196 ? -4.933 -5.737 -7.039 1.00 95.94 196 VAL A CA 1
ATOM 1513 C C . VAL A 1 196 ? -4.550 -4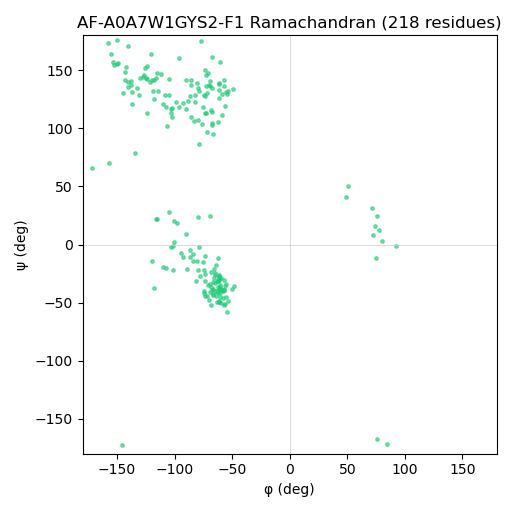.296 -7.394 1.00 95.94 196 VAL A C 1
ATOM 1515 O O . VAL A 1 196 ? -4.467 -3.950 -8.570 1.00 95.94 196 VAL A O 1
ATOM 1518 N N . ALA A 1 197 ? -4.254 -3.463 -6.394 1.00 95.56 197 ALA A N 1
ATOM 1519 C CA . ALA A 1 197 ? -3.667 -2.132 -6.551 1.00 95.56 197 ALA A CA 1
ATOM 1520 C C . ALA A 1 197 ? -2.787 -1.805 -5.337 1.00 95.56 197 ALA A C 1
ATOM 1522 O O . ALA A 1 197 ? -2.985 -2.367 -4.260 1.00 95.56 197 ALA A O 1
ATOM 1523 N N . GLN A 1 198 ? -1.816 -0.910 -5.502 1.00 95.12 198 GLN A N 1
ATOM 1524 C CA . GLN A 1 198 ? -1.005 -0.417 -4.393 1.00 95.12 198 GLN A CA 1
ATOM 1525 C C . GLN A 1 198 ? -0.469 0.987 -4.665 1.00 95.12 198 GLN A C 1
ATOM 1527 O O . GLN A 1 198 ? -0.277 1.370 -5.820 1.00 95.12 198 GLN A O 1
ATOM 1532 N N . TRP A 1 199 ? -0.197 1.719 -3.591 1.00 94.44 199 TRP A N 1
ATOM 1533 C CA . TRP A 1 199 ? 0.232 3.110 -3.599 1.00 94.44 199 TRP A CA 1
ATOM 1534 C C . TRP A 1 199 ? 1.256 3.372 -2.497 1.00 94.44 199 TRP A C 1
ATOM 1536 O O . TRP A 1 199 ? 1.192 2.764 -1.429 1.00 94.44 199 TRP A O 1
ATOM 1546 N N . VAL A 1 200 ? 2.178 4.300 -2.749 1.00 92.69 200 VAL A N 1
ATOM 1547 C CA . VAL A 1 200 ? 3.170 4.778 -1.777 1.00 92.69 200 VAL A CA 1
ATOM 1548 C C . VAL A 1 200 ? 3.179 6.303 -1.817 1.00 92.69 200 VAL A C 1
ATOM 1550 O O . VAL A 1 200 ? 3.202 6.886 -2.900 1.00 92.69 200 VAL A O 1
ATOM 1553 N N . GLY A 1 201 ? 3.181 6.937 -0.647 1.00 92.62 201 GLY A N 1
ATOM 1554 C CA . GLY A 1 201 ? 3.086 8.386 -0.497 1.00 92.62 201 GLY A CA 1
ATOM 1555 C C . GLY A 1 201 ? 1.647 8.908 -0.518 1.00 92.62 201 GLY A C 1
ATOM 1556 O O . GLY A 1 201 ? 0.682 8.145 -0.458 1.00 92.62 201 GLY A O 1
ATOM 1557 N N . VAL A 1 202 ? 1.515 10.235 -0.555 1.00 91.94 202 VAL A N 1
ATOM 1558 C CA . VAL A 1 202 ? 0.214 10.913 -0.614 1.00 91.94 202 VAL A CA 1
ATOM 1559 C C . VAL A 1 202 ? -0.371 10.745 -2.014 1.00 91.94 202 VAL A C 1
ATOM 1561 O O . VAL A 1 202 ? 0.286 11.050 -3.009 1.00 91.94 202 VAL A O 1
ATOM 1564 N N . VAL A 1 203 ? -1.609 10.263 -2.091 1.00 91.69 203 VAL A N 1
ATOM 1565 C CA . VAL A 1 203 ? -2.306 9.956 -3.343 1.00 91.69 203 VAL A CA 1
ATOM 1566 C C . VAL A 1 203 ? -3.629 10.695 -3.401 1.00 91.69 203 VAL A C 1
ATOM 1568 O O . VAL A 1 203 ? -4.319 10.863 -2.396 1.00 91.69 203 VAL A O 1
ATOM 1571 N N . LYS A 1 204 ? -3.985 11.143 -4.603 1.00 91.50 204 LYS A N 1
ATOM 1572 C CA . LYS A 1 204 ? -5.247 11.829 -4.848 1.00 91.50 204 LYS A CA 1
ATOM 1573 C C . LYS A 1 204 ? -6.418 10.854 -4.790 1.00 91.50 204 LYS A C 1
ATOM 1575 O O . LYS A 1 204 ? -6.323 9.698 -5.202 1.00 91.50 204 LYS A O 1
ATOM 1580 N N . GLU A 1 205 ? -7.550 11.349 -4.311 1.00 94.00 205 GLU A N 1
ATOM 1581 C CA . GLU A 1 205 ? -8.775 10.567 -4.160 1.00 94.00 205 GLU A CA 1
ATOM 1582 C C . GLU A 1 205 ? -9.235 9.951 -5.492 1.00 94.00 205 GLU A C 1
ATOM 1584 O O . GLU A 1 205 ? -9.681 8.803 -5.537 1.00 94.00 205 GLU A O 1
ATOM 1589 N N . GLU A 1 206 ? -9.100 10.691 -6.594 1.00 92.88 206 GLU A N 1
ATOM 1590 C CA . GLU A 1 206 ? -9.544 10.288 -7.929 1.00 92.88 206 GLU A CA 1
ATOM 1591 C C . GLU A 1 206 ? -8.800 9.046 -8.437 1.00 92.88 206 GLU A C 1
ATOM 1593 O O . GLU A 1 206 ? -9.422 8.137 -8.997 1.00 92.88 206 GLU A O 1
ATOM 1598 N N . ASP A 1 207 ? -7.494 8.969 -8.176 1.00 89.44 207 ASP A N 1
ATOM 1599 C CA . ASP A 1 207 ? -6.647 7.850 -8.596 1.00 89.44 207 ASP A CA 1
ATOM 1600 C C . ASP A 1 207 ? -7.042 6.554 -7.872 1.00 89.44 207 ASP A C 1
ATOM 1602 O O . ASP A 1 207 ? -7.069 5.469 -8.466 1.00 89.44 207 ASP A O 1
ATOM 1606 N N . MET A 1 208 ? -7.400 6.660 -6.588 1.00 96.50 208 MET A N 1
ATOM 1607 C CA . MET A 1 208 ? -7.873 5.526 -5.791 1.00 96.50 208 MET A CA 1
ATOM 1608 C C . MET A 1 208 ? -9.303 5.129 -6.174 1.00 96.50 208 MET A C 1
ATOM 1610 O O . MET A 1 208 ? -9.589 3.941 -6.345 1.00 96.50 208 MET A O 1
ATOM 1614 N N . ASN A 1 209 ? -10.182 6.114 -6.385 1.00 95.75 209 ASN A N 1
ATOM 1615 C CA . ASN A 1 209 ? -11.561 5.916 -6.829 1.00 95.75 209 ASN A CA 1
ATOM 1616 C C . ASN A 1 209 ? -11.629 5.077 -8.109 1.00 95.75 209 ASN A C 1
ATOM 1618 O O . ASN A 1 209 ? -12.357 4.088 -8.148 1.00 95.75 209 ASN A O 1
ATOM 1622 N N . ALA A 1 210 ? -10.831 5.419 -9.125 1.00 93.25 210 ALA A N 1
ATOM 1623 C CA . ALA A 1 210 ? -10.827 4.707 -10.401 1.00 93.25 210 ALA A CA 1
ATOM 1624 C C . ALA A 1 210 ? -10.503 3.209 -10.244 1.00 93.25 210 ALA A C 1
ATOM 1626 O O . ALA A 1 210 ? -11.123 2.365 -10.896 1.00 93.25 210 ALA A O 1
ATOM 1627 N N . LYS A 1 211 ? -9.560 2.861 -9.358 1.00 94.31 211 LYS A N 1
ATOM 1628 C CA . LYS A 1 211 ? -9.207 1.461 -9.076 1.00 94.31 211 LYS A CA 1
ATOM 1629 C C . LYS A 1 211 ? -10.289 0.744 -8.278 1.00 94.31 211 LYS A C 1
ATOM 1631 O O . LYS A 1 211 ? -10.647 -0.377 -8.633 1.00 94.31 211 LYS A O 1
ATOM 1636 N N . ILE A 1 212 ? -10.831 1.383 -7.243 1.00 96.69 212 ILE A N 1
ATOM 1637 C CA . ILE A 1 212 ? -11.895 0.802 -6.416 1.00 96.69 212 ILE A CA 1
ATOM 1638 C C . ILE A 1 212 ? -13.143 0.528 -7.264 1.00 96.69 212 ILE A C 1
ATOM 1640 O O . ILE A 1 212 ? -13.642 -0.597 -7.276 1.00 96.69 212 ILE A O 1
ATOM 1644 N N . ASP A 1 213 ? -13.597 1.509 -8.046 1.00 95.19 213 ASP A N 1
ATOM 1645 C CA . ASP A 1 213 ? -14.758 1.368 -8.929 1.00 95.19 213 ASP A CA 1
ATOM 1646 C C . ASP A 1 213 ? -14.581 0.225 -9.939 1.00 95.19 213 ASP A C 1
ATOM 1648 O O . ASP A 1 213 ? -15.527 -0.524 -10.195 1.00 95.19 213 ASP A O 1
ATOM 1652 N N . GLY A 1 214 ? -13.375 0.058 -10.492 1.00 93.56 214 GLY A N 1
ATOM 1653 C CA . GLY A 1 214 ? -13.063 -1.025 -11.428 1.00 93.56 214 GLY A CA 1
ATOM 1654 C C . GLY A 1 214 ? -13.255 -2.423 -10.832 1.00 93.56 214 GLY A C 1
ATOM 1655 O O . GLY A 1 214 ? -13.741 -3.318 -11.520 1.00 93.56 214 GLY A O 1
ATOM 1656 N N . HIS A 1 215 ? -12.939 -2.604 -9.548 1.00 93.12 215 HIS A N 1
ATOM 1657 C CA . HIS A 1 215 ? -13.070 -3.894 -8.861 1.00 93.12 215 HIS A CA 1
ATOM 1658 C C . HIS A 1 215 ? -14.442 -4.130 -8.221 1.00 93.12 215 HIS A C 1
ATOM 1660 O O . HIS A 1 215 ? -14.808 -5.279 -7.979 1.00 93.12 215 HIS A O 1
ATOM 1666 N N . LEU A 1 216 ? -15.218 -3.078 -7.948 1.00 89.81 216 LEU A N 1
ATOM 1667 C CA . LEU A 1 216 ? -16.587 -3.225 -7.441 1.00 89.81 216 LEU A CA 1
ATOM 1668 C C . LEU A 1 216 ? -17.601 -3.517 -8.556 1.00 89.81 216 LEU A C 1
ATOM 1670 O O . LEU A 1 216 ? -18.574 -4.230 -8.322 1.00 89.81 216 LEU A O 1
ATOM 1674 N N . LYS A 1 217 ? -17.372 -3.008 -9.774 1.00 75.94 217 LYS A N 1
ATOM 1675 C CA . LYS A 1 217 ? -18.272 -3.201 -10.927 1.00 75.94 217 LYS A CA 1
ATOM 1676 C C . LYS A 1 217 ? -18.203 -4.598 -11.552 1.00 75.94 217 LYS A C 1
ATOM 1678 O O . LYS A 1 217 ? -19.105 -4.957 -12.298 1.00 75.94 217 LYS A O 1
ATOM 1683 N N . SER A 1 218 ? -17.185 -5.406 -11.254 1.00 59.97 218 SER A N 1
ATOM 1684 C CA . SER A 1 218 ? -16.959 -6.710 -11.901 1.00 59.97 218 SER A CA 1
ATOM 1685 C C . SER A 1 218 ? -17.839 -7.856 -11.364 1.00 59.97 218 SER A C 1
ATOM 1687 O O . SER A 1 218 ? -17.440 -9.014 -11.437 1.00 59.97 218 SER A O 1
ATOM 1689 N N . LYS A 1 219 ? -19.004 -7.548 -10.776 1.00 50.25 219 LYS A N 1
ATOM 1690 C CA . LYS A 1 219 ? -19.962 -8.525 -10.222 1.00 50.25 219 LYS A CA 1
ATOM 1691 C C . LYS A 1 219 ? -21.134 -8.875 -11.158 1.00 50.25 219 LYS A C 1
ATOM 1693 O O . LYS A 1 219 ? -22.121 -9.422 -10.674 1.00 50.25 219 LYS A O 1
ATOM 1698 N N . ASN A 1 220 ? -21.015 -8.603 -12.458 1.00 35.06 220 ASN A N 1
ATOM 1699 C CA . ASN A 1 220 ? -21.998 -9.030 -13.461 1.00 35.06 220 ASN A CA 1
ATOM 1700 C C . ASN A 1 220 ? -21.442 -10.152 -14.330 1.00 35.06 220 ASN A C 1
ATOM 1702 O O . ASN A 1 220 ? -20.357 -9.931 -14.914 1.00 35.06 220 ASN A O 1
#